Protein AF-A0A832D0I3-F1 (afdb_monomer_lite)

Organism: NCBI:txid591197

pLDDT: mean 76.32, std 18.81, range [31.67, 98.0]

Structure (mmCIF, N/CA/C/O backbone):
data_AF-A0A832D0I3-F1
#
_entry.id   AF-A0A832D0I3-F1
#
loop_
_atom_site.group_PDB
_atom_site.id
_atom_site.type_symbol
_atom_site.label_atom_id
_atom_site.label_alt_id
_atom_site.label_comp_id
_atom_site.label_asym_id
_atom_site.label_entity_id
_atom_site.label_seq_id
_atom_site.pdbx_PDB_ins_code
_atom_site.Cartn_x
_atom_site.Cartn_y
_atom_site.Cartn_z
_atom_site.occupancy
_atom_site.B_iso_or_equiv
_atom_site.auth_seq_id
_atom_site.auth_comp_id
_atom_site.auth_asym_id
_atom_site.auth_atom_id
_atom_site.pdbx_PDB_model_num
ATOM 1 N N . MET A 1 1 ? 16.867 -16.766 10.880 1.00 45.00 1 MET A N 1
ATOM 2 C CA . MET A 1 1 ? 16.237 -17.565 11.962 1.00 45.00 1 MET A CA 1
ATOM 3 C C . MET A 1 1 ? 16.140 -16.859 13.319 1.00 45.00 1 MET A C 1
ATOM 5 O O . MET A 1 1 ? 15.109 -17.013 13.950 1.00 45.00 1 MET A O 1
ATOM 9 N N . LYS A 1 2 ? 17.124 -16.064 13.782 1.00 37.75 2 LYS A N 1
ATOM 10 C CA . LYS A 1 2 ? 17.081 -15.445 15.132 1.00 37.75 2 LYS A CA 1
ATOM 11 C C . LYS A 1 2 ? 15.948 -14.420 15.368 1.00 37.75 2 LYS A C 1
ATOM 13 O O . LYS A 1 2 ? 15.483 -14.296 16.490 1.00 37.75 2 LYS A O 1
ATOM 18 N N . TYR A 1 3 ? 15.449 -13.754 14.325 1.00 51.28 3 TYR A N 1
ATOM 19 C CA . TYR A 1 3 ? 14.341 -12.785 14.430 1.00 51.28 3 TYR A CA 1
ATOM 20 C C . TYR A 1 3 ? 12.943 -13.416 14.372 1.00 51.28 3 TYR A C 1
ATOM 22 O O . TYR A 1 3 ? 11.957 -12.760 14.687 1.00 51.28 3 TYR A O 1
ATOM 30 N N . LEU A 1 4 ? 12.853 -14.700 14.011 1.00 47.09 4 LEU A N 1
ATOM 31 C CA . LEU A 1 4 ? 11.581 -15.414 13.892 1.00 47.09 4 LEU A CA 1
ATOM 32 C C . LEU A 1 4 ? 10.989 -15.728 15.278 1.00 47.09 4 LEU A C 1
ATOM 34 O O . LEU A 1 4 ? 9.778 -15.783 15.432 1.00 47.09 4 LEU A O 1
ATOM 38 N N . ILE A 1 5 ? 11.839 -15.827 16.307 1.00 53.06 5 ILE A N 1
ATOM 39 C CA . ILE A 1 5 ? 11.430 -16.030 17.705 1.00 53.06 5 ILE A CA 1
ATOM 40 C C . ILE A 1 5 ? 10.690 -14.800 18.254 1.00 53.06 5 ILE A C 1
ATOM 42 O O . ILE A 1 5 ? 9.698 -14.964 18.953 1.00 53.06 5 ILE A O 1
ATOM 46 N N . PHE A 1 6 ? 11.083 -13.576 17.875 1.00 51.41 6 PHE A N 1
ATOM 47 C CA . PHE A 1 6 ? 10.406 -12.347 18.320 1.00 51.41 6 PHE A CA 1
ATOM 48 C C . PHE A 1 6 ? 8.988 -12.186 17.748 1.00 51.41 6 PHE A C 1
ATOM 50 O O . PHE A 1 6 ? 8.149 -11.564 18.392 1.00 51.41 6 PHE A O 1
ATOM 57 N N . LEU A 1 7 ? 8.694 -12.798 16.596 1.00 47.81 7 LEU A N 1
ATOM 58 C CA . LEU A 1 7 ? 7.348 -12.842 16.007 1.00 47.81 7 LEU A CA 1
ATOM 59 C C . LEU A 1 7 ? 6.377 -13.741 16.792 1.00 47.81 7 LEU A C 1
ATOM 61 O O . LEU A 1 7 ? 5.170 -13.524 16.732 1.00 47.81 7 LEU A O 1
ATOM 65 N N . PHE A 1 8 ? 6.888 -14.705 17.565 1.00 51.62 8 PHE A N 1
ATOM 66 C CA . PHE A 1 8 ? 6.074 -15.611 18.385 1.00 51.62 8 PHE A CA 1
ATOM 67 C C . PHE A 1 8 ? 5.977 -15.203 19.861 1.00 51.62 8 PHE A C 1
ATOM 69 O O . PHE A 1 8 ? 5.123 -15.726 20.572 1.00 51.62 8 PHE A O 1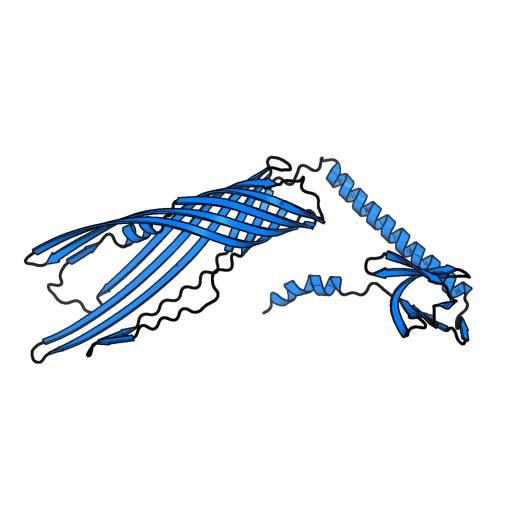
ATOM 76 N N . VAL A 1 9 ? 6.785 -14.246 20.331 1.00 48.03 9 VAL A N 1
ATOM 77 C CA . VAL A 1 9 ? 6.704 -13.735 21.714 1.00 48.03 9 VAL A CA 1
ATOM 78 C C . VAL A 1 9 ? 5.308 -13.186 22.062 1.00 48.03 9 VAL A C 1
ATOM 80 O O . VAL A 1 9 ? 4.819 -13.530 23.137 1.00 48.03 9 VAL A O 1
ATOM 83 N N . PRO A 1 10 ? 4.599 -12.437 21.190 1.00 51.34 10 PRO A N 1
ATOM 84 C CA . PRO A 1 10 ? 3.227 -12.017 21.481 1.00 51.34 10 PRO A CA 1
ATOM 85 C C . PRO A 1 10 ? 2.284 -13.217 21.639 1.00 51.34 10 PRO A C 1
ATOM 87 O O . PRO A 1 10 ? 1.520 -13.275 22.595 1.00 51.34 10 PRO A O 1
ATOM 90 N N . PHE A 1 11 ? 2.393 -14.223 20.765 1.00 46.66 11 PHE A N 1
ATOM 91 C CA . PHE A 1 11 ? 1.564 -15.434 20.820 1.00 46.66 11 PHE A CA 1
ATOM 92 C C . PHE A 1 11 ? 1.817 -16.274 22.079 1.00 46.66 11 PHE A C 1
ATOM 94 O O . PHE A 1 11 ? 0.883 -16.858 22.623 1.00 46.66 11 PHE A O 1
ATOM 101 N N . LEU A 1 12 ? 3.053 -16.296 22.584 1.00 45.84 12 LEU A N 1
ATOM 102 C CA . LEU A 1 12 ? 3.392 -16.981 23.832 1.00 45.84 12 LEU A CA 1
ATOM 103 C C . LEU A 1 12 ? 2.844 -16.249 25.066 1.00 45.84 12 LEU A C 1
ATOM 105 O O . LEU A 1 12 ? 2.420 -16.912 26.012 1.00 45.84 12 LEU A O 1
ATOM 109 N N . ILE A 1 13 ? 2.786 -14.911 25.042 1.00 47.19 13 ILE A N 1
ATOM 110 C CA . ILE A 1 13 ? 2.200 -14.103 26.127 1.00 47.19 13 ILE A CA 1
ATOM 111 C C . ILE A 1 13 ? 0.666 -14.238 26.152 1.00 47.19 13 ILE A C 1
ATOM 113 O O . ILE A 1 13 ? 0.081 -14.278 27.230 1.00 47.19 13 ILE A O 1
ATOM 117 N N . PHE A 1 14 ? 0.014 -14.399 24.993 1.00 44.56 14 PHE A N 1
ATOM 118 C CA . PHE A 1 14 ? -1.440 -14.610 24.904 1.00 44.56 14 PHE A CA 1
ATOM 119 C C . PHE A 1 14 ? -1.906 -16.051 25.194 1.00 44.56 14 PHE A C 1
ATOM 121 O O . PHE A 1 14 ? -3.103 -16.263 25.361 1.00 44.56 14 PHE A O 1
ATOM 128 N N . SER A 1 15 ? -1.005 -17.041 25.285 1.00 37.69 15 SER A N 1
ATOM 129 C CA . SER A 1 15 ? -1.384 -18.448 25.539 1.00 37.69 15 SER A CA 1
ATOM 130 C C . SER A 1 15 ? -1.372 -18.872 27.015 1.00 37.69 15 SER A C 1
ATOM 132 O O . SER A 1 15 ? -1.597 -20.042 27.324 1.00 37.69 15 SER A O 1
ATOM 134 N N . GLN A 1 16 ? -1.123 -17.950 27.950 1.00 47.31 16 GLN A N 1
ATOM 135 C CA . GLN A 1 16 ? -1.269 -18.265 29.370 1.00 47.31 16 GLN A CA 1
ATOM 136 C C . GLN A 1 16 ? -2.763 -18.365 29.698 1.00 47.31 16 GLN A C 1
ATOM 138 O O . GLN A 1 16 ? -3.455 -17.356 29.808 1.00 47.31 16 GLN A O 1
ATOM 143 N N . ASN A 1 17 ? -3.271 -19.595 29.810 1.00 50.88 17 ASN A N 1
ATOM 144 C CA . ASN A 1 17 ? -4.612 -19.864 30.324 1.00 50.88 17 ASN A CA 1
ATOM 145 C C . ASN A 1 17 ? -4.754 -19.196 31.701 1.00 50.88 17 ASN A C 1
ATOM 147 O O . ASN A 1 17 ? -4.226 -19.689 32.692 1.00 50.88 17 ASN A O 1
ATOM 151 N N . ASN A 1 18 ? -5.494 -18.088 31.763 1.00 62.56 18 ASN A N 1
ATOM 152 C CA . ASN A 1 18 ? -5.780 -17.340 32.997 1.00 62.56 18 ASN A CA 1
ATOM 153 C C . ASN A 1 18 ? -6.796 -18.049 33.918 1.00 62.56 18 ASN A C 1
ATOM 155 O O . ASN A 1 18 ? -7.264 -17.469 34.899 1.00 62.56 18 ASN A O 1
ATOM 159 N N . HIS A 1 19 ? -7.172 -19.283 33.586 1.00 69.31 19 HIS A N 1
ATOM 160 C CA . HIS A 1 19 ? -8.165 -20.074 34.296 1.00 69.31 19 HIS A CA 1
ATOM 161 C C . HIS A 1 19 ? -7.468 -21.038 35.253 1.00 69.31 19 HIS A C 1
ATOM 163 O O . HIS A 1 19 ? -6.784 -21.965 34.821 1.00 69.31 19 HIS A O 1
ATOM 169 N N . THR A 1 20 ? -7.616 -20.783 36.551 1.00 82.12 20 THR A N 1
ATOM 170 C CA . THR A 1 20 ? -6.923 -21.517 37.618 1.00 82.12 20 THR A CA 1
ATOM 171 C C . THR A 1 20 ? -7.737 -22.680 38.187 1.00 82.12 20 THR A C 1
ATOM 173 O O . THR A 1 20 ? -7.197 -23.487 38.941 1.00 82.12 20 THR A O 1
ATOM 176 N N . ASP A 1 21 ? -9.011 -22.800 37.806 1.00 91.31 21 ASP A N 1
ATOM 177 C CA . ASP A 1 21 ? -9.927 -23.836 38.274 1.00 91.31 21 ASP A CA 1
ATOM 178 C C . ASP A 1 21 ? -10.465 -24.677 37.112 1.00 91.31 21 ASP A C 1
ATOM 180 O O . ASP A 1 21 ? -10.403 -24.293 35.937 1.00 91.31 21 ASP A O 1
ATOM 184 N N . LYS A 1 22 ? -11.043 -25.830 37.448 1.00 92.88 22 LYS A N 1
ATOM 185 C CA . LYS A 1 22 ? -11.682 -26.723 36.482 1.00 92.88 22 LYS A CA 1
ATOM 186 C C . LYS A 1 22 ? -13.034 -27.188 36.987 1.00 92.88 22 LYS A C 1
ATOM 188 O O . LYS A 1 22 ? -13.156 -27.727 38.089 1.00 92.88 22 LYS A O 1
ATOM 193 N N . LEU A 1 23 ? -14.039 -27.022 36.142 1.00 94.62 23 LEU A N 1
ATOM 194 C CA . LEU A 1 23 ? -15.390 -27.505 36.371 1.00 94.62 23 LEU A CA 1
ATOM 195 C C . LEU A 1 23 ? -15.668 -28.676 35.425 1.00 94.62 23 LEU A C 1
ATOM 197 O O . LEU A 1 23 ? -15.516 -28.547 34.212 1.00 94.62 23 LEU A O 1
ATOM 201 N N . TYR A 1 24 ? -16.090 -29.808 35.976 1.00 95.44 24 TYR A N 1
ATOM 202 C CA . TYR A 1 24 ? -16.468 -30.991 35.211 1.00 95.44 24 TYR A CA 1
ATOM 203 C C . TYR A 1 24 ? -17.975 -31.193 35.324 1.00 95.44 24 TYR A C 1
ATOM 205 O O . TYR A 1 24 ? -18.530 -31.216 36.428 1.00 95.44 24 TYR A O 1
ATOM 213 N N . LEU A 1 25 ? -18.634 -31.333 34.181 1.00 94.38 25 LEU A N 1
ATOM 214 C CA . LEU A 1 25 ? -20.070 -31.564 34.098 1.00 94.38 25 LEU A CA 1
ATOM 215 C C . LEU A 1 25 ? -20.386 -33.054 33.991 1.00 94.38 25 LEU A C 1
ATOM 217 O O . LEU A 1 25 ? -19.557 -33.862 33.578 1.00 94.38 25 LEU A O 1
ATOM 221 N N . ILE A 1 26 ? -21.627 -33.410 34.311 1.00 93.38 26 ILE A N 1
ATOM 222 C CA . ILE A 1 26 ? -22.110 -34.803 34.260 1.00 93.38 26 ILE A CA 1
ATOM 223 C C . ILE A 1 26 ? -22.135 -35.358 32.832 1.00 93.38 26 ILE A C 1
ATOM 225 O O . ILE A 1 26 ? -22.065 -36.568 32.638 1.00 93.38 26 ILE A O 1
ATOM 229 N N . ASP A 1 27 ? -22.202 -34.488 31.822 1.00 90.75 27 ASP A N 1
ATOM 230 C CA . ASP A 1 27 ? -22.088 -34.880 30.414 1.00 90.75 27 ASP A CA 1
ATOM 231 C C . ASP A 1 27 ? -20.635 -35.174 29.980 1.00 90.75 27 ASP A C 1
ATOM 233 O O . ASP A 1 27 ? -20.392 -35.474 28.811 1.00 90.75 27 ASP A O 1
ATOM 237 N N . GLY A 1 28 ? -19.675 -35.112 30.911 1.00 88.56 28 GLY A N 1
ATOM 238 C CA . GLY A 1 28 ? -18.262 -35.411 30.687 1.00 88.56 28 GLY A CA 1
ATOM 239 C C . GLY A 1 28 ? -17.440 -34.234 30.163 1.00 88.56 28 GLY A C 1
ATOM 240 O O . GLY A 1 28 ? -16.252 -34.408 29.890 1.00 88.56 28 GLY A O 1
ATOM 241 N N . LYS A 1 29 ? -18.031 -33.040 30.011 1.00 89.06 29 LYS A N 1
ATOM 242 C CA . LYS A 1 29 ? -17.295 -31.849 29.567 1.00 89.06 29 LYS A CA 1
ATOM 243 C C . LYS A 1 29 ? -16.474 -31.226 30.693 1.00 89.06 29 LYS A C 1
ATOM 245 O O . LYS A 1 29 ? -16.940 -31.100 31.824 1.00 89.06 29 LYS A O 1
ATOM 250 N N . GLU A 1 30 ? -15.276 -30.769 30.341 1.00 91.56 30 GLU A N 1
ATOM 251 C CA . GLU A 1 30 ? -14.370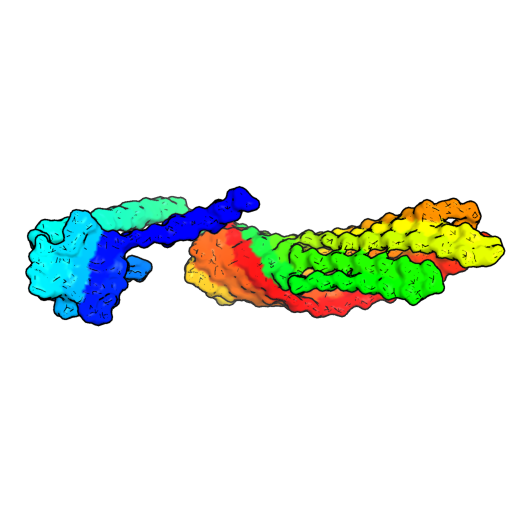 -30.016 31.210 1.00 91.56 30 GLU A CA 1
ATOM 252 C C . GLU A 1 30 ? -14.328 -28.545 30.781 1.00 91.56 30 GLU A C 1
ATOM 254 O O . GLU A 1 30 ? -14.104 -28.226 29.611 1.00 91.56 30 GLU A O 1
ATOM 259 N N . TYR A 1 31 ? -14.513 -27.649 31.748 1.00 89.56 31 TYR A N 1
ATOM 260 C CA . TYR A 1 31 ? -14.461 -26.205 31.571 1.00 89.56 31 TYR A CA 1
ATOM 261 C C . TYR A 1 31 ? -13.291 -25.646 32.389 1.00 89.56 31 TYR A C 1
ATOM 263 O O . TYR A 1 31 ? -13.390 -25.590 33.619 1.00 89.56 31 TYR A O 1
ATOM 271 N N . PRO A 1 32 ? -12.180 -25.226 31.751 1.00 89.88 32 PRO A N 1
ATOM 272 C CA . PRO A 1 32 ? -11.181 -24.409 32.428 1.00 89.88 32 PRO A CA 1
ATOM 273 C C . PRO A 1 32 ? -11.806 -23.048 32.738 1.00 89.88 32 PRO A C 1
ATOM 275 O O . PRO A 1 32 ? -12.200 -22.320 31.827 1.00 89.88 32 PRO A O 1
ATOM 278 N N . CYS A 1 33 ? -11.932 -22.709 34.016 1.00 90.38 33 CYS A N 1
ATOM 279 C CA . CYS A 1 33 ? -12.622 -21.501 34.456 1.00 90.38 33 CYS A CA 1
ATOM 280 C C . CYS A 1 33 ? -11.936 -20.847 35.661 1.00 90.38 33 CYS A C 1
ATOM 282 O O . CYS A 1 33 ? -10.969 -21.366 36.214 1.00 90.38 33 CYS A O 1
ATOM 284 N N . THR A 1 34 ? -12.461 -19.704 36.095 1.00 91.62 34 THR A N 1
ATOM 285 C CA . THR A 1 34 ? -12.114 -19.107 37.392 1.00 91.62 34 THR A CA 1
ATOM 286 C C . THR A 1 34 ? -13.387 -18.946 38.204 1.00 91.62 34 THR A C 1
ATOM 288 O O . THR A 1 34 ? -14.222 -18.101 37.883 1.00 91.62 34 THR A O 1
ATOM 291 N N . VAL A 1 35 ? -13.564 -19.750 39.247 1.00 93.19 35 VAL A N 1
ATOM 292 C CA . VAL A 1 35 ? -14.741 -19.692 40.120 1.00 93.19 35 VAL A CA 1
ATOM 293 C C . VAL A 1 35 ? -14.737 -18.374 40.890 1.00 93.19 35 VAL A C 1
ATOM 295 O O . VAL A 1 35 ? -13.736 -18.014 41.523 1.00 93.19 35 VAL A O 1
ATOM 298 N N . THR A 1 36 ? -15.866 -17.665 40.837 1.00 91.06 36 THR A N 1
ATOM 299 C CA . THR A 1 36 ? -16.073 -16.342 41.444 1.00 91.06 36 THR A CA 1
ATOM 300 C C . THR A 1 36 ? -17.047 -16.367 42.618 1.00 91.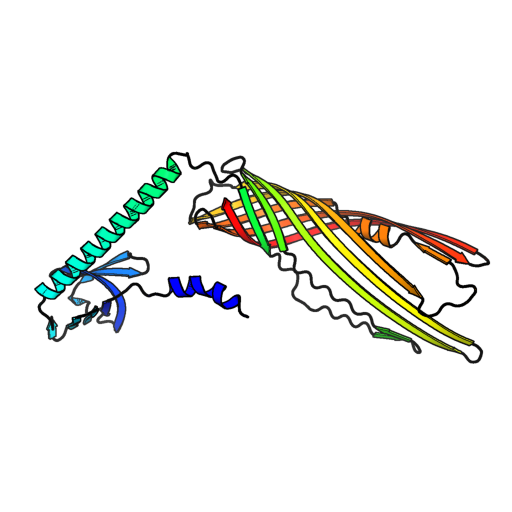06 36 THR A C 1
ATOM 302 O O . THR A 1 36 ? -16.901 -15.550 43.529 1.00 91.06 36 THR A O 1
ATOM 305 N N . SER A 1 37 ? -18.001 -17.304 42.653 1.00 93.50 37 SER A N 1
ATOM 306 C CA . SER A 1 37 ? -18.851 -17.533 43.828 1.00 93.50 37 SER A CA 1
ATOM 307 C C . SER A 1 37 ? -19.305 -18.987 43.950 1.00 93.50 37 SER A C 1
ATOM 309 O O . SER A 1 37 ? -19.505 -19.681 42.953 1.00 93.50 37 SER A O 1
ATOM 311 N N . LEU A 1 38 ? -19.488 -19.420 45.198 1.00 94.44 38 LEU A N 1
ATOM 312 C CA . LEU A 1 38 ? -20.138 -20.674 45.568 1.00 94.44 38 LEU A CA 1
ATOM 313 C C . LEU A 1 38 ? -21.364 -20.327 46.413 1.00 94.44 38 LEU A C 1
ATOM 315 O O . LEU A 1 38 ? -21.230 -19.874 47.555 1.00 94.44 38 LEU A O 1
ATOM 319 N N . ASP A 1 39 ? -22.540 -20.497 45.824 1.00 91.50 39 ASP A N 1
ATOM 320 C CA . ASP A 1 39 ? -23.827 -20.316 46.487 1.00 91.50 39 ASP A CA 1
ATOM 321 C C . ASP A 1 39 ? -24.464 -21.684 46.724 1.00 91.50 39 ASP A C 1
ATOM 323 O O . ASP A 1 39 ? -24.087 -22.670 46.095 1.00 91.50 39 ASP A O 1
ATOM 327 N N . ASP A 1 40 ? -25.484 -21.755 47.572 1.00 87.31 40 ASP A N 1
ATOM 328 C CA . ASP A 1 40 ? -26.062 -23.046 47.970 1.00 87.31 40 ASP A CA 1
ATOM 329 C C . ASP A 1 40 ? -26.724 -23.793 46.795 1.00 87.31 40 ASP A C 1
ATOM 331 O O . ASP A 1 40 ? -26.817 -25.015 46.808 1.00 87.31 40 ASP A O 1
ATOM 335 N N . ASN A 1 41 ? -27.104 -23.071 45.732 1.00 90.31 41 ASN A N 1
ATOM 336 C CA . ASN A 1 41 ? -27.782 -23.635 44.559 1.00 90.31 41 ASN A CA 1
ATOM 337 C C . ASN A 1 41 ? -26.929 -23.636 43.280 1.00 90.31 41 ASN A C 1
ATOM 339 O O . ASN A 1 41 ? -27.294 -24.309 42.314 1.00 90.31 41 ASN A O 1
ATOM 343 N N . LYS A 1 42 ? -25.833 -22.868 43.223 1.00 95.00 42 LYS A N 1
ATOM 344 C CA . LYS A 1 42 ? -25.071 -22.662 41.983 1.00 95.00 42 LYS A CA 1
ATOM 345 C C . LYS A 1 42 ? -23.602 -22.307 42.209 1.00 95.00 42 LYS A C 1
ATOM 347 O O . LYS A 1 42 ? -23.230 -21.723 43.224 1.00 95.00 42 LYS A O 1
ATOM 352 N N . VAL A 1 43 ? -22.800 -22.579 41.187 1.00 94.12 43 VAL A N 1
ATOM 353 C CA . VAL A 1 43 ? -21.410 -22.144 41.032 1.00 94.12 43 VAL A CA 1
ATOM 354 C C . VAL A 1 43 ? -21.378 -21.034 39.992 1.00 94.12 43 VAL A C 1
ATOM 356 O O . VAL A 1 43 ? -21.810 -21.254 38.860 1.00 94.12 43 VAL A O 1
ATOM 359 N N . SER A 1 44 ? -20.865 -19.858 40.354 1.00 94.69 44 SER A N 1
ATOM 360 C CA . SER A 1 44 ? -20.589 -18.785 39.390 1.00 94.69 44 SER A CA 1
ATOM 361 C C . SER A 1 44 ? -19.109 -18.786 39.035 1.00 94.69 44 SER A C 1
ATOM 363 O O . SER A 1 44 ? -18.252 -18.928 39.914 1.00 94.69 44 SER A O 1
ATOM 365 N N . PHE A 1 45 ? -18.795 -18.633 37.754 1.00 92.75 45 PHE A N 1
ATOM 366 C CA . PHE A 1 45 ? -17.429 -18.716 37.252 1.00 92.75 45 PHE A CA 1
ATOM 367 C C . PHE A 1 45 ? -17.221 -17.829 36.026 1.00 92.75 45 PHE A C 1
ATOM 369 O O . PHE A 1 45 ? -18.159 -17.465 35.322 1.00 92.75 45 PHE A O 1
ATOM 376 N N . LEU A 1 46 ? -15.963 -17.476 35.782 1.00 86.38 46 LEU A N 1
ATOM 377 C CA . LEU A 1 46 ? -15.517 -16.832 34.558 1.00 86.38 46 LEU A CA 1
ATOM 378 C C . LEU A 1 46 ? -15.049 -17.898 33.575 1.00 86.38 46 LEU A C 1
ATOM 380 O O . LEU A 1 46 ? -14.145 -18.676 33.891 1.00 86.38 46 LEU A O 1
ATOM 384 N N . TYR A 1 47 ? -15.641 -17.897 32.389 1.00 83.12 47 TYR A N 1
ATOM 385 C CA . TYR A 1 47 ? -15.264 -18.744 31.260 1.00 83.12 47 TYR A CA 1
ATOM 386 C C . TYR A 1 47 ? -14.922 -17.861 30.056 1.00 83.12 47 TYR A C 1
ATOM 388 O O . TYR A 1 47 ? -15.309 -16.695 30.060 1.00 83.12 47 TYR A O 1
ATOM 396 N N . LEU A 1 48 ? -14.138 -18.383 29.100 1.00 72.19 48 LEU A N 1
ATOM 397 C CA . LEU A 1 48 ? -13.751 -17.788 27.802 1.00 72.19 48 LEU A CA 1
ATOM 398 C C . LEU A 1 48 ? -14.073 -16.287 27.614 1.00 72.19 48 LEU A C 1
ATOM 400 O O . LEU A 1 48 ? -15.233 -15.895 27.519 1.00 72.19 48 LEU A O 1
ATOM 404 N N . GLU A 1 49 ? -13.039 -15.448 27.476 1.00 70.12 49 GLU A N 1
ATOM 405 C CA . GLU A 1 49 ? -13.169 -13.978 27.359 1.00 70.12 49 GLU A CA 1
ATOM 406 C C . GLU A 1 49 ? -13.709 -13.285 28.632 1.00 70.12 49 GLU A C 1
ATOM 408 O O . GLU A 1 49 ? -14.273 -12.195 28.559 1.00 70.12 49 GLU A O 1
ATOM 413 N N . ASN A 1 50 ? -13.522 -13.882 29.817 1.00 71.94 50 ASN A N 1
ATOM 414 C CA . ASN A 1 50 ? -14.001 -13.351 31.106 1.00 71.94 50 ASN A CA 1
ATOM 415 C C . ASN A 1 50 ? -15.529 -13.151 31.169 1.00 71.94 50 ASN A C 1
ATOM 417 O O . ASN A 1 50 ? -16.015 -12.219 31.822 1.00 71.94 50 ASN A O 1
ATOM 421 N N . ARG A 1 51 ? -16.302 -14.020 30.514 1.00 74.56 51 ARG A N 1
ATOM 422 C CA . ARG A 1 51 ? -17.763 -14.015 30.626 1.00 74.56 51 ARG A CA 1
ATOM 423 C C . ARG A 1 51 ? -18.177 -14.619 31.962 1.00 74.56 51 ARG A C 1
ATOM 425 O O . ARG A 1 51 ? -17.730 -15.704 32.321 1.00 74.56 51 ARG A O 1
ATOM 432 N N . ASN A 1 52 ? -19.027 -13.901 32.695 1.00 85.06 52 ASN A N 1
ATOM 433 C CA . ASN A 1 52 ? -19.649 -14.415 33.912 1.00 85.06 52 ASN A CA 1
ATOM 434 C C . ASN A 1 52 ? -20.723 -15.429 33.532 1.00 85.06 52 ASN A C 1
ATOM 436 O O . ASN A 1 52 ? -21.759 -15.067 32.973 1.00 85.06 52 ASN A O 1
ATOM 440 N N . GLU A 1 53 ? -20.485 -16.679 33.886 1.00 90.56 53 GLU A N 1
ATOM 441 C CA . GLU A 1 53 ? -21.430 -17.772 33.738 1.00 90.56 53 GLU A CA 1
ATOM 442 C C . GLU A 1 53 ? -21.794 -18.333 35.112 1.00 90.56 53 GLU A C 1
ATOM 444 O O . GLU A 1 53 ? -21.148 -18.064 36.131 1.00 90.56 53 GLU A O 1
ATOM 449 N N . SER A 1 54 ? -22.880 -19.098 35.159 1.00 93.50 54 SER A N 1
ATOM 450 C CA . SER A 1 54 ? -23.258 -19.813 36.368 1.00 93.50 54 SER A CA 1
ATOM 451 C C . SER A 1 54 ? -23.943 -21.119 36.031 1.00 93.50 54 SER A C 1
ATOM 453 O O . SER A 1 54 ? -24.707 -21.183 35.068 1.00 93.50 54 SER A O 1
ATOM 455 N N . ILE A 1 55 ? -23.725 -22.125 36.867 1.00 94.62 55 ILE A N 1
ATOM 456 C CA . ILE A 1 55 ? -24.329 -23.442 36.716 1.00 94.62 55 ILE A CA 1
ATOM 457 C C . ILE A 1 55 ? -24.876 -23.941 38.050 1.00 94.62 55 ILE A C 1
ATOM 459 O O . ILE A 1 55 ? -24.301 -23.673 39.101 1.00 94.62 55 ILE A O 1
ATOM 463 N N . ILE A 1 56 ? -25.989 -24.667 38.020 1.00 95.62 56 ILE A N 1
ATOM 464 C CA . ILE A 1 56 ? -26.553 -25.305 39.214 1.00 95.62 56 ILE A CA 1
ATOM 465 C C . ILE A 1 56 ? -25.705 -26.505 39.653 1.00 95.62 56 ILE A C 1
ATOM 467 O O . ILE A 1 56 ? -25.163 -27.216 38.806 1.00 95.62 56 ILE A O 1
ATOM 471 N N . TRP A 1 57 ? -25.627 -26.768 40.961 1.00 93.56 57 TRP A N 1
ATOM 472 C CA . TRP A 1 57 ? -24.844 -27.891 41.506 1.00 93.56 57 TRP A CA 1
ATOM 473 C C . TRP A 1 57 ? -25.249 -29.250 40.935 1.00 93.56 57 TRP A C 1
ATOM 475 O O . TRP A 1 57 ? -24.388 -30.090 40.694 1.00 93.56 57 TRP A O 1
ATOM 485 N N . ASP A 1 58 ? -26.535 -29.442 40.636 1.00 93.06 58 ASP A N 1
ATOM 486 C CA . ASP A 1 58 ? -27.056 -30.697 40.083 1.00 93.06 58 ASP A CA 1
ATOM 487 C C . ASP A 1 58 ? -26.432 -31.092 38.746 1.00 93.06 58 ASP A C 1
ATOM 489 O O . ASP A 1 58 ? -26.476 -32.277 38.403 1.00 93.06 58 ASP A O 1
ATOM 493 N N . ALA A 1 59 ? -25.871 -30.126 38.010 1.00 93.62 59 ALA A N 1
ATOM 494 C CA . ALA A 1 59 ? -25.198 -30.320 36.730 1.00 93.62 59 ALA A CA 1
ATOM 495 C C . ALA A 1 59 ? -23.671 -30.499 36.861 1.00 93.62 59 ALA A C 1
ATOM 497 O O . ALA A 1 59 ? -23.013 -30.865 35.884 1.00 93.62 59 ALA A O 1
ATOM 498 N N . VAL A 1 60 ? -23.109 -30.268 38.052 1.00 95.62 60 VAL A N 1
ATOM 499 C CA . VAL A 1 60 ? -21.674 -30.375 38.336 1.00 95.62 60 VAL A CA 1
ATOM 500 C C . VAL A 1 60 ? -21.354 -31.795 38.791 1.00 95.62 60 VAL A C 1
ATOM 502 O O . VAL A 1 60 ? -21.899 -32.279 39.779 1.00 95.62 60 VAL A O 1
ATOM 505 N N . ASP A 1 61 ? -20.449 -32.468 38.085 1.00 96.38 61 ASP A N 1
ATOM 506 C CA . ASP A 1 61 ? -19.929 -33.771 38.511 1.00 96.38 61 ASP A CA 1
ATOM 507 C C . ASP A 1 61 ? -18.768 -33.600 39.495 1.00 96.38 61 ASP A C 1
ATOM 509 O O . ASP A 1 61 ? -18.713 -34.234 40.551 1.00 96.38 61 ASP A O 1
ATOM 513 N N . LYS A 1 62 ? -17.850 -32.685 39.178 1.00 96.75 62 LYS A N 1
ATOM 514 C CA . LYS A 1 62 ? -16.642 -32.444 39.965 1.00 96.75 62 LYS A CA 1
ATOM 515 C C . LYS A 1 62 ? -16.211 -30.983 39.839 1.00 96.75 62 LYS A C 1
ATOM 517 O O . LYS A 1 62 ? -16.249 -30.414 38.751 1.00 96.75 62 LYS A O 1
ATOM 522 N N . LEU A 1 63 ? -15.753 -30.392 40.942 1.00 95.94 63 LEU A N 1
ATOM 523 C CA . LEU A 1 63 ? -15.135 -29.065 40.953 1.00 95.94 63 LEU A CA 1
ATOM 524 C C . LEU A 1 63 ? -13.727 -29.145 41.540 1.00 95.94 63 LEU A C 1
ATOM 526 O O . LEU A 1 63 ? -13.520 -29.697 42.624 1.00 95.94 63 LEU A O 1
ATOM 530 N N . GLU A 1 64 ? -12.774 -28.575 40.816 1.00 95.75 64 GLU A N 1
ATOM 531 C CA . GLU A 1 64 ? -11.370 -28.499 41.191 1.00 95.75 64 GLU A CA 1
ATOM 532 C C . GLU A 1 64 ? -10.945 -27.034 41.276 1.00 95.75 64 GLU A C 1
ATOM 534 O O . GLU A 1 64 ? -11.096 -26.288 40.310 1.00 95.75 64 GLU A O 1
ATOM 539 N N . ILE A 1 65 ? -10.450 -26.621 42.441 1.00 92.81 65 ILE A N 1
ATOM 540 C CA . ILE A 1 65 ? -10.026 -25.247 42.716 1.00 92.81 65 ILE A CA 1
ATOM 541 C C . ILE A 1 65 ? -8.533 -25.267 43.009 1.00 92.81 65 ILE A C 1
ATOM 543 O O . ILE A 1 65 ? -8.119 -25.873 43.994 1.00 92.81 65 ILE A O 1
ATOM 547 N N . GLU A 1 66 ? -7.759 -24.588 42.163 1.00 85.00 66 GLU A N 1
ATOM 548 C CA . GLU A 1 66 ? -6.300 -24.395 42.198 1.00 85.00 66 GLU A CA 1
ATOM 549 C C . GLU A 1 66 ? -5.549 -25.105 43.352 1.00 85.00 66 GLU A C 1
ATOM 551 O O . GLU A 1 66 ? -5.149 -26.261 43.230 1.00 85.00 66 GLU A O 1
ATOM 556 N N . ASN A 1 67 ? -5.382 -24.432 44.498 1.00 82.44 67 ASN A N 1
ATOM 557 C CA . ASN A 1 67 ? -4.576 -24.903 45.634 1.00 82.44 67 ASN A CA 1
ATOM 558 C C . ASN A 1 67 ? -5.297 -25.901 46.556 1.00 82.44 67 ASN A C 1
ATOM 560 O O . ASN A 1 67 ? -4.684 -26.448 47.470 1.00 82.44 67 ASN A O 1
ATOM 564 N N . PHE A 1 68 ? -6.592 -26.118 46.343 1.00 86.75 68 PHE A N 1
ATOM 565 C CA . PHE A 1 68 ? -7.416 -27.044 47.119 1.00 86.75 68 PHE A CA 1
ATOM 566 C C . PHE A 1 68 ? -7.619 -28.383 46.402 1.00 86.75 68 PHE A C 1
ATOM 568 O O . PHE A 1 68 ? -8.099 -29.341 47.007 1.00 86.75 68 PHE A O 1
ATOM 575 N N . GLY A 1 69 ? -7.260 -28.472 45.118 1.00 91.00 69 GLY A N 1
ATOM 576 C CA . GLY A 1 69 ? -7.557 -29.639 44.303 1.00 91.00 69 GLY A CA 1
ATOM 577 C C . GLY A 1 69 ? -9.065 -29.870 44.223 1.00 91.00 69 GLY A C 1
ATOM 578 O O . GLY A 1 69 ? -9.843 -28.944 44.002 1.00 91.00 69 GLY A O 1
ATOM 579 N N . ILE A 1 70 ? -9.498 -31.121 44.376 1.00 93.81 70 ILE A N 1
ATOM 580 C CA . ILE A 1 70 ? -10.895 -31.516 44.173 1.00 93.81 70 ILE A CA 1
ATOM 581 C C . ILE A 1 70 ? -11.736 -31.178 45.408 1.00 93.81 70 ILE A C 1
ATOM 583 O O . ILE A 1 70 ? -11.818 -31.975 46.343 1.00 93.81 70 ILE A O 1
ATOM 587 N N . VAL A 1 71 ? -12.413 -30.032 45.379 1.00 95.25 71 VAL A N 1
ATOM 588 C CA . VAL A 1 71 ? -13.225 -29.534 46.500 1.00 95.25 71 VAL A CA 1
ATOM 589 C C . VAL A 1 71 ? -14.628 -30.132 46.549 1.00 95.25 71 VAL A C 1
ATOM 591 O O . VAL A 1 71 ? -15.197 -30.227 47.631 1.00 95.25 71 VAL A O 1
ATOM 594 N N . TYR A 1 72 ? -15.179 -30.560 45.410 1.00 95.81 72 TYR A N 1
ATOM 595 C CA . TYR A 1 72 ? -16.520 -31.143 45.317 1.00 95.81 72 TYR A CA 1
ATOM 596 C C . TYR A 1 72 ? -16.554 -32.293 44.311 1.00 95.81 72 TYR A C 1
ATOM 598 O O . TYR A 1 72 ? -15.958 -32.208 43.234 1.00 95.81 72 TYR A O 1
ATOM 606 N N . GLN A 1 73 ? -17.281 -33.354 44.659 1.00 95.62 73 GLN A N 1
ATOM 607 C CA . GLN A 1 73 ? -17.657 -34.447 43.763 1.00 95.62 73 GLN A CA 1
ATOM 608 C C . GLN A 1 73 ? -19.111 -34.830 44.020 1.00 95.62 73 GLN A C 1
ATOM 610 O O . GLN A 1 73 ? -19.476 -35.075 45.168 1.00 95.62 73 GLN A O 1
ATOM 615 N N . LYS A 1 74 ? -19.924 -34.991 42.975 1.00 93.12 74 LYS A N 1
ATOM 616 C CA . LYS A 1 74 ? -21.359 -35.293 43.096 1.00 93.12 74 LYS A CA 1
ATOM 617 C C . LYS A 1 74 ? -21.654 -36.515 43.972 1.00 93.12 74 LYS A C 1
ATOM 619 O O . LYS A 1 74 ? -22.606 -36.510 44.744 1.00 93.12 74 LYS A O 1
ATOM 624 N N . ALA A 1 75 ? -20.804 -37.540 43.902 1.00 92.31 75 ALA A N 1
ATOM 625 C CA . ALA A 1 75 ? -20.948 -38.762 44.694 1.00 92.31 75 ALA A CA 1
ATOM 626 C C . ALA A 1 75 ? -20.568 -38.612 46.182 1.00 92.31 75 ALA A C 1
ATOM 628 O O . ALA A 1 75 ? -20.982 -39.438 46.992 1.00 92.31 75 ALA A O 1
ATOM 629 N N . LYS A 1 76 ? -19.753 -37.612 46.545 1.00 91.25 76 LYS A N 1
ATOM 630 C CA . LYS A 1 76 ? -19.169 -37.463 47.895 1.00 91.25 76 LYS A CA 1
ATOM 631 C C . LYS A 1 76 ? -19.524 -36.146 48.587 1.00 91.25 76 LYS A C 1
ATOM 633 O O . LYS A 1 76 ? -19.269 -36.005 49.778 1.00 91.25 76 LYS A O 1
ATOM 638 N N . GLY A 1 77 ? -20.113 -35.197 47.866 1.00 91.00 77 GLY A N 1
ATOM 639 C CA . GLY A 1 77 ? -20.289 -33.829 48.332 1.00 91.00 77 GLY A CA 1
ATOM 640 C C . GLY A 1 77 ? -18.963 -33.066 48.359 1.00 91.00 77 GLY A C 1
ATOM 641 O O . GLY A 1 77 ? -18.080 -33.286 47.525 1.00 91.00 77 GLY A O 1
ATOM 642 N N . PHE A 1 78 ? -18.839 -32.139 49.307 1.00 91.00 78 PHE A N 1
ATOM 643 C CA . PHE A 1 78 ? -17.619 -31.362 49.496 1.00 91.00 78 PHE A CA 1
ATOM 644 C C . PHE A 1 78 ? -16.548 -32.185 50.220 1.00 91.00 78 PHE A C 1
ATOM 646 O O . PHE A 1 78 ? -16.767 -32.682 51.321 1.00 91.00 78 PHE A O 1
ATOM 653 N N . ASN A 1 79 ? -15.371 -32.299 49.603 1.00 87.12 79 ASN A N 1
ATOM 654 C CA . ASN A 1 79 ? -14.202 -32.982 50.173 1.00 87.12 79 ASN A CA 1
ATOM 655 C C . ASN A 1 79 ? -13.340 -32.049 51.041 1.00 87.12 79 ASN A C 1
ATOM 657 O O . ASN A 1 79 ? -12.344 -32.470 51.625 1.00 87.12 79 ASN A O 1
ATOM 661 N N . SER A 1 80 ? -13.671 -30.763 51.068 1.00 87.50 80 SER A N 1
ATOM 662 C CA . SER A 1 80 ? -13.011 -29.721 51.850 1.00 87.50 80 SER A CA 1
ATOM 663 C C . SER A 1 80 ? -14.072 -28.932 52.605 1.00 87.50 80 SER A C 1
ATOM 665 O O . SER A 1 80 ? -15.242 -28.958 52.231 1.00 87.50 80 SER A O 1
ATOM 667 N N . ASP A 1 81 ? -13.671 -28.229 53.659 1.00 90.75 81 ASP A N 1
ATOM 668 C CA . ASP A 1 81 ? -14.572 -27.341 54.392 1.00 90.75 81 ASP A CA 1
ATOM 669 C C . ASP A 1 81 ? -15.173 -26.298 53.432 1.00 90.75 81 ASP A C 1
ATOM 671 O O . ASP A 1 81 ? -14.455 -25.486 52.837 1.00 90.75 81 ASP A O 1
ATOM 675 N N . TYR A 1 82 ? -16.496 -26.365 53.253 1.00 89.62 82 TYR A N 1
ATOM 676 C CA . TYR A 1 82 ? -17.238 -25.512 52.329 1.00 89.62 82 TYR A CA 1
ATOM 677 C C . TYR A 1 82 ? -17.028 -24.030 52.638 1.00 89.62 82 TYR A C 1
ATOM 679 O O . TYR A 1 82 ? -16.822 -23.244 51.711 1.00 89.62 82 TYR A O 1
ATOM 687 N N . ASP A 1 83 ? -17.007 -23.651 53.917 1.00 90.44 83 ASP A N 1
ATOM 688 C CA . ASP A 1 83 ? -16.866 -22.255 54.321 1.00 90.44 83 ASP A CA 1
ATOM 689 C C . ASP A 1 83 ? -15.449 -21.744 54.046 1.00 90.44 83 ASP A C 1
ATOM 691 O O . ASP A 1 83 ? -15.277 -20.612 53.581 1.00 90.44 83 ASP A O 1
ATOM 695 N N . LEU A 1 84 ? -14.426 -22.585 54.237 1.00 90.75 84 LEU A N 1
ATOM 696 C CA . LEU A 1 84 ? -13.049 -22.237 53.869 1.00 90.75 84 LEU A CA 1
ATOM 697 C C . LEU A 1 84 ? -12.904 -22.020 52.360 1.00 90.75 84 LEU A C 1
ATOM 699 O O . LEU A 1 84 ? -12.349 -21.004 51.933 1.00 90.75 84 LEU A O 1
ATOM 703 N N . VAL A 1 85 ? -13.435 -22.936 51.546 1.00 91.44 85 VAL A N 1
ATOM 704 C CA . VAL A 1 85 ? -13.363 -22.836 50.080 1.00 91.44 85 VAL A CA 1
ATOM 705 C C . VAL A 1 85 ? -14.156 -21.625 49.577 1.00 91.44 85 VAL A C 1
ATOM 707 O O . VAL A 1 85 ? -13.670 -20.861 48.739 1.00 91.44 85 VAL A O 1
ATOM 710 N N . LYS A 1 86 ? -15.354 -21.397 50.122 1.00 92.19 86 LYS A N 1
ATOM 711 C CA . LYS A 1 86 ? -16.209 -20.253 49.786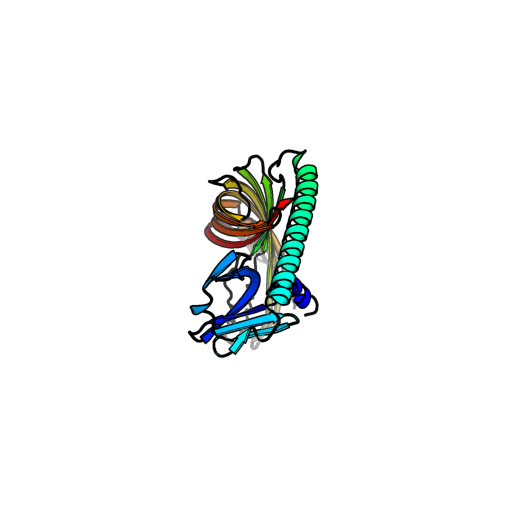 1.00 92.19 86 LYS A CA 1
ATOM 712 C C . LYS A 1 86 ? -15.537 -18.923 50.118 1.00 92.19 86 LYS A C 1
ATOM 714 O O . LYS A 1 86 ? -15.556 -18.007 49.292 1.00 92.19 86 LYS A O 1
ATOM 719 N N . ASN A 1 87 ? -14.901 -18.819 51.285 1.00 91.69 87 ASN A N 1
ATOM 720 C CA . ASN A 1 87 ? -14.154 -17.624 51.673 1.00 91.69 87 ASN A CA 1
ATOM 721 C C . ASN A 1 87 ? -12.942 -17.391 50.764 1.00 91.69 87 ASN A C 1
ATOM 723 O O . ASN A 1 87 ? -12.749 -16.268 50.300 1.00 91.69 87 ASN A O 1
ATOM 727 N N . PHE A 1 88 ? -12.189 -18.442 50.424 1.00 92.06 88 PHE A N 1
ATOM 728 C CA . PHE A 1 88 ? -11.070 -18.342 49.482 1.00 92.06 88 PHE A CA 1
ATOM 729 C C . PHE A 1 88 ? -11.513 -17.823 48.106 1.00 92.06 88 PHE A C 1
ATOM 731 O O . PHE A 1 88 ? -10.934 -16.868 47.581 1.00 92.06 88 PHE A O 1
ATOM 738 N N . VAL A 1 89 ? -12.573 -18.408 47.539 1.00 92.00 89 VAL A N 1
ATOM 739 C CA . VAL A 1 89 ? -13.150 -17.982 46.255 1.00 92.00 89 VAL A CA 1
ATOM 740 C C . VAL A 1 89 ? -13.580 -16.515 46.316 1.00 92.00 89 VAL A C 1
ATOM 742 O O . VAL A 1 89 ? -13.256 -15.741 45.413 1.00 92.00 89 VAL A O 1
ATOM 745 N N . LYS A 1 90 ? -14.248 -16.108 47.401 1.00 90.62 90 LYS A N 1
ATOM 746 C CA . LYS A 1 90 ? -14.715 -14.731 47.605 1.00 90.62 90 LYS A CA 1
ATOM 747 C C . LYS A 1 90 ? -13.561 -13.734 47.727 1.00 90.62 90 LYS A C 1
ATOM 749 O O . LYS A 1 90 ? -13.595 -12.674 47.102 1.00 90.62 90 LYS A O 1
ATOM 754 N N . GLU A 1 91 ? -12.523 -14.056 48.493 1.00 88.69 91 GLU A N 1
ATOM 755 C CA . GLU A 1 91 ? -11.324 -13.219 48.597 1.00 88.69 91 GLU A CA 1
ATOM 756 C C . GLU A 1 91 ? -10.604 -13.087 47.256 1.00 88.69 91 GLU A C 1
ATOM 758 O O . GLU A 1 91 ? -10.183 -11.989 46.882 1.00 88.69 91 GLU A O 1
ATOM 763 N N . ARG A 1 92 ? -10.487 -14.187 46.507 1.00 88.50 92 ARG A N 1
ATOM 764 C CA . ARG A 1 92 ? -9.884 -14.185 45.173 1.00 88.50 92 ARG A CA 1
ATOM 765 C C . ARG A 1 92 ? -10.702 -13.339 44.200 1.00 88.50 92 ARG A C 1
ATOM 767 O O . ARG A 1 92 ? -10.120 -12.504 43.512 1.00 88.50 92 ARG A O 1
ATOM 774 N N . ALA A 1 93 ? -12.027 -13.474 44.195 1.00 86.12 93 ALA A N 1
ATOM 775 C CA . ALA A 1 93 ? -12.915 -12.638 43.388 1.00 86.12 93 ALA A CA 1
ATOM 776 C C . ALA A 1 93 ? -12.759 -11.147 43.736 1.00 86.12 93 ALA A C 1
ATOM 778 O O . ALA A 1 93 ? -12.629 -10.317 42.838 1.00 86.12 93 ALA A O 1
ATOM 779 N N . ASN A 1 94 ? -12.656 -10.802 45.023 1.00 85.31 94 ASN A N 1
ATOM 780 C CA . ASN A 1 94 ? -12.398 -9.429 45.469 1.00 85.31 94 ASN A CA 1
ATOM 781 C C . ASN A 1 94 ? -11.007 -8.918 45.056 1.00 85.31 94 ASN A C 1
ATOM 783 O O . ASN A 1 94 ? -10.862 -7.752 44.686 1.00 85.31 94 ASN A O 1
ATOM 787 N N . LYS A 1 95 ? -9.971 -9.766 45.081 1.00 84.50 95 LYS A N 1
ATOM 788 C CA . LYS A 1 95 ? -8.631 -9.425 44.565 1.00 84.50 95 LYS A CA 1
ATOM 789 C C . LYS A 1 95 ? -8.651 -9.189 43.055 1.00 84.50 95 LYS A C 1
ATOM 791 O O . LYS A 1 95 ? -8.056 -8.222 42.593 1.00 84.50 95 LYS A O 1
ATOM 796 N N . ILE A 1 96 ? -9.368 -10.019 42.300 1.00 79.88 96 ILE A N 1
ATOM 797 C CA . ILE A 1 96 ? -9.552 -9.842 40.854 1.00 79.88 96 ILE A CA 1
ATOM 798 C C . ILE A 1 96 ? -10.305 -8.536 40.575 1.00 79.88 96 ILE A C 1
ATOM 800 O O . ILE A 1 96 ? -9.845 -7.738 39.766 1.00 79.88 96 ILE A O 1
ATOM 804 N N . LEU A 1 97 ? -11.401 -8.268 41.290 1.00 77.75 97 LEU A N 1
ATOM 805 C CA . LEU A 1 97 ? -12.183 -7.033 41.158 1.00 77.75 97 LEU A CA 1
ATOM 806 C C . LEU A 1 97 ? -11.383 -5.789 41.549 1.00 77.75 97 LEU A C 1
ATOM 808 O O . LEU A 1 97 ? -11.406 -4.801 40.832 1.00 77.75 97 LEU A O 1
ATOM 812 N N . SER A 1 98 ? -10.642 -5.821 42.657 1.00 77.06 98 SER A N 1
ATOM 813 C CA . SER A 1 98 ? -9.805 -4.690 43.083 1.00 77.06 98 SER A CA 1
ATOM 814 C C . SER A 1 98 ? -8.631 -4.446 42.139 1.00 77.06 98 SER A C 1
ATOM 816 O O . SER A 1 98 ? -8.313 -3.290 41.867 1.00 77.06 98 SER A O 1
ATOM 818 N N . LYS A 1 99 ? -8.016 -5.504 41.593 1.00 76.06 99 LYS A N 1
ATOM 819 C CA . LYS A 1 99 ? -6.983 -5.386 40.561 1.00 76.06 99 LYS A CA 1
ATOM 820 C C . LYS A 1 99 ? -7.566 -4.817 39.271 1.00 76.06 99 LYS A C 1
ATOM 822 O O . LYS A 1 99 ? -7.004 -3.859 38.759 1.00 76.06 99 LYS A O 1
ATOM 827 N N . LYS A 1 100 ? -8.725 -5.313 38.827 1.00 69.44 100 LYS A N 1
ATOM 828 C CA . LYS A 1 100 ? -9.451 -4.788 37.665 1.00 69.44 100 LYS A CA 1
ATOM 829 C C . LYS A 1 100 ? -9.846 -3.327 37.862 1.00 69.44 100 LYS A C 1
ATOM 831 O O . LYS A 1 100 ? -9.567 -2.523 36.994 1.00 69.44 100 LYS A O 1
ATOM 836 N N . ASN A 1 101 ? -10.379 -2.951 39.023 1.00 70.56 101 ASN A N 1
ATOM 837 C CA . ASN A 1 101 ? -10.723 -1.563 39.339 1.00 70.56 101 ASN A CA 1
ATOM 838 C C . ASN A 1 101 ? -9.480 -0.668 39.406 1.00 70.56 101 ASN A C 1
ATOM 840 O O . ASN A 1 101 ? -9.537 0.484 38.997 1.00 70.56 101 ASN A O 1
ATOM 844 N N . LYS A 1 102 ? -8.350 -1.168 39.923 1.00 68.75 102 LYS A N 1
ATOM 845 C CA . LYS A 1 102 ? -7.085 -0.421 39.979 1.00 68.75 102 LYS A CA 1
ATOM 846 C C . LYS A 1 102 ? -6.457 -0.267 38.594 1.00 68.75 102 LYS A C 1
ATOM 848 O O . LYS A 1 102 ? -5.932 0.800 38.303 1.00 68.75 102 LYS A O 1
ATOM 853 N N . GLU A 1 103 ? -6.520 -1.299 37.759 1.00 64.38 103 GLU A N 1
ATOM 854 C CA . GLU A 1 103 ? -6.107 -1.259 36.354 1.00 64.38 103 GLU A CA 1
ATOM 855 C C . GLU A 1 103 ? -7.030 -0.347 35.549 1.00 64.38 103 GLU A C 1
ATOM 857 O O . GLU A 1 103 ? -6.528 0.529 34.867 1.00 64.38 103 GLU A O 1
ATOM 862 N N . GLU A 1 104 ? -8.351 -0.438 35.703 1.00 60.69 104 GLU A N 1
ATOM 863 C CA . GLU A 1 104 ? -9.314 0.492 35.107 1.00 60.69 104 GLU A CA 1
ATOM 864 C C . GLU A 1 104 ? -9.105 1.922 35.607 1.00 60.69 104 GLU A C 1
ATOM 866 O O . GLU A 1 104 ? -9.209 2.844 34.817 1.00 60.69 104 GLU A O 1
ATOM 871 N N . LEU A 1 105 ? -8.767 2.151 36.880 1.00 61.94 105 LEU A N 1
ATOM 872 C CA . LEU A 1 105 ? -8.442 3.485 37.399 1.00 61.94 105 LEU A CA 1
ATOM 873 C C . LEU A 1 105 ? -7.108 4.009 36.859 1.00 61.94 105 LEU A C 1
ATOM 875 O O . LEU A 1 105 ? -7.021 5.191 36.546 1.00 61.94 105 LEU A O 1
ATOM 879 N N . LEU A 1 106 ? -6.086 3.159 36.728 1.00 61.22 106 LEU A N 1
ATOM 880 C CA . LEU A 1 106 ? -4.802 3.518 36.118 1.00 61.22 106 LEU A CA 1
ATOM 881 C C . LEU A 1 106 ? -4.985 3.830 34.633 1.00 61.22 106 LEU A C 1
ATOM 883 O O . LEU A 1 106 ? -4.609 4.916 34.204 1.00 61.22 106 LEU A O 1
ATOM 887 N N . ILE A 1 107 ? -5.672 2.953 33.902 1.00 57.75 107 ILE A N 1
ATOM 888 C CA . ILE A 1 107 ? -6.056 3.124 32.503 1.00 57.75 107 ILE A CA 1
ATOM 889 C C . ILE A 1 107 ? -6.907 4.383 32.353 1.00 57.75 107 ILE A C 1
ATOM 891 O O . ILE A 1 107 ? -6.572 5.220 31.536 1.00 57.75 107 ILE A O 1
ATOM 895 N N . ASN A 1 108 ? -7.929 4.610 33.178 1.00 52.56 108 ASN A N 1
ATOM 896 C CA . ASN A 1 108 ? -8.751 5.822 33.122 1.00 52.56 108 ASN A CA 1
ATOM 897 C C . ASN A 1 108 ? -7.970 7.079 33.525 1.00 52.56 108 ASN A C 1
ATOM 899 O O . ASN A 1 108 ? -8.267 8.156 33.018 1.00 52.56 108 ASN A O 1
ATOM 903 N N . SER A 1 109 ? -6.966 6.984 34.401 1.00 55.59 109 SER A N 1
ATOM 904 C CA . SER A 1 109 ? -6.091 8.109 34.765 1.00 55.59 109 SER A CA 1
ATOM 905 C C . SER A 1 109 ? -5.067 8.443 33.672 1.00 55.59 109 SER A C 1
ATOM 907 O O . SER A 1 109 ? -4.757 9.612 33.451 1.00 55.59 109 SER A O 1
ATOM 909 N N . GLU A 1 110 ? -4.579 7.439 32.943 1.00 56.22 110 GLU A N 1
ATOM 910 C CA . GLU A 1 110 ? -3.715 7.615 31.774 1.00 56.22 110 GLU A CA 1
ATOM 911 C C . GLU A 1 110 ? -4.533 8.077 30.563 1.00 56.22 110 GLU A C 1
ATOM 913 O O . GLU A 1 110 ? -4.144 9.027 29.890 1.00 56.22 110 GLU A O 1
ATOM 918 N N . ILE A 1 111 ? -5.723 7.507 30.355 1.00 48.97 111 ILE A N 1
ATOM 919 C CA . ILE A 1 111 ? -6.708 7.910 29.346 1.00 48.97 111 ILE A CA 1
ATOM 920 C C . ILE A 1 111 ? -7.220 9.325 29.618 1.00 48.97 111 ILE A C 1
ATOM 922 O O . ILE A 1 111 ? -7.358 10.083 28.676 1.00 48.97 111 ILE A O 1
ATOM 926 N N . SER A 1 112 ? -7.471 9.741 30.862 1.00 43.50 112 SER A N 1
ATOM 927 C CA . SER A 1 112 ? -7.891 11.125 31.161 1.00 43.50 112 SER A CA 1
ATOM 928 C C . SER A 1 112 ? -6.763 12.142 30.990 1.00 43.50 112 SER A C 1
ATOM 930 O O . SER A 1 112 ? -7.038 13.268 30.585 1.00 43.50 112 SER A O 1
ATOM 932 N N . LYS A 1 113 ? -5.500 11.745 31.197 1.00 47.25 113 LYS A N 1
ATOM 933 C CA . LYS A 1 113 ? -4.329 12.546 30.795 1.00 47.25 113 LYS A CA 1
ATOM 934 C C . LYS A 1 113 ? -4.119 12.582 29.275 1.00 47.25 113 LYS A C 1
ATOM 936 O O . LYS A 1 113 ? -3.573 13.558 28.779 1.00 47.25 113 LYS A O 1
ATOM 941 N N . LEU A 1 114 ? -4.561 11.556 28.547 1.00 46.56 114 LEU A N 1
ATOM 942 C CA . LEU A 1 114 ? -4.585 11.507 27.077 1.00 46.56 114 LEU A CA 1
ATOM 943 C C . LEU A 1 114 ? -5.818 12.204 26.463 1.00 46.56 114 LEU A C 1
ATOM 945 O O . LEU A 1 114 ? -5.727 12.671 25.337 1.00 46.56 114 LEU A O 1
ATOM 949 N N . ASN A 1 115 ? -6.936 12.302 27.193 1.00 37.28 115 ASN A N 1
ATOM 950 C CA . ASN A 1 115 ? -8.227 12.842 26.739 1.00 37.28 115 ASN A CA 1
ATOM 951 C C . ASN A 1 115 ? -8.476 14.300 27.157 1.00 37.28 115 ASN A C 1
ATOM 953 O O . ASN A 1 115 ? -9.479 14.884 26.744 1.00 37.28 115 ASN A O 1
ATOM 957 N N . SER A 1 116 ? -7.614 14.903 27.987 1.00 37.00 116 SER A N 1
ATOM 958 C CA . SER A 1 116 ? -7.640 16.359 28.191 1.00 37.00 116 SER A CA 1
ATOM 959 C C . SER A 1 116 ? -7.227 17.123 26.930 1.00 37.00 116 SER A C 1
ATOM 961 O O . SER A 1 116 ? -7.566 18.296 26.798 1.00 37.00 116 SER A O 1
ATOM 963 N N . ASP A 1 117 ? -6.588 16.436 25.983 1.00 40.59 117 ASP A N 1
ATOM 964 C CA . ASP A 1 117 ? -6.644 16.786 24.574 1.00 40.59 117 ASP A CA 1
ATOM 965 C C . ASP A 1 117 ? -7.738 15.922 23.934 1.00 40.59 117 ASP A C 1
ATOM 967 O O . ASP A 1 117 ? -7.692 14.697 23.984 1.00 40.59 117 ASP A O 1
ATOM 971 N N . SER A 1 118 ? -8.761 16.558 23.360 1.00 34.78 118 SER A N 1
ATOM 972 C CA . SER A 1 118 ? -9.759 15.917 22.488 1.00 34.78 118 SER A CA 1
ATOM 973 C C . SER A 1 118 ? -9.106 14.836 21.607 1.00 34.78 118 SER A C 1
ATOM 975 O O . SER A 1 118 ? -7.983 15.089 21.153 1.00 34.78 118 SER A O 1
ATOM 977 N N . PRO A 1 119 ? -9.752 13.681 21.309 1.00 41.16 119 PRO A N 1
ATOM 978 C CA . PRO A 1 119 ? -9.218 12.694 20.377 1.00 41.16 119 PRO A CA 1
ATOM 979 C C . PRO A 1 119 ? -9.204 13.324 18.985 1.00 41.16 119 PRO A C 1
ATOM 981 O O . PRO A 1 119 ? -10.077 13.117 18.145 1.00 41.16 119 PRO A O 1
ATOM 984 N N . THR A 1 120 ? -8.204 14.160 18.746 1.00 49.03 120 THR A N 1
ATOM 985 C CA . THR A 1 120 ? -7.846 14.637 17.434 1.00 49.03 120 THR A CA 1
ATOM 986 C C . THR A 1 120 ? -7.493 13.375 16.678 1.00 49.03 120 THR A C 1
ATOM 988 O O . THR A 1 120 ? -6.544 12.675 17.026 1.00 49.03 120 THR A O 1
ATOM 991 N N . ALA A 1 121 ? -8.348 13.019 15.715 1.00 56.44 121 ALA A N 1
ATOM 992 C CA . ALA A 1 121 ? -8.139 11.886 14.833 1.00 56.44 121 ALA A CA 1
ATOM 993 C C . ALA A 1 121 ? -6.659 11.853 14.446 1.00 56.44 121 ALA A C 1
ATOM 995 O O . ALA A 1 121 ? -6.157 12.843 13.907 1.00 56.44 121 ALA A O 1
ATOM 996 N N . LYS A 1 122 ? -5.967 10.760 14.798 1.00 66.50 122 LYS A N 1
ATOM 997 C CA . LYS A 1 122 ? -4.528 10.608 14.572 1.00 66.50 122 LYS A CA 1
ATOM 998 C C . LYS A 1 122 ? -4.188 11.098 13.173 1.00 66.50 122 LYS A C 1
ATOM 1000 O O . LYS A 1 122 ? -4.705 10.588 12.167 1.00 66.50 122 LYS A O 1
ATOM 1005 N N . LYS A 1 123 ? -3.409 12.179 13.135 1.00 81.50 123 LYS A N 1
ATOM 1006 C CA . LYS A 1 123 ? -3.206 12.958 11.913 1.00 81.50 123 LYS A CA 1
ATOM 1007 C C . LYS A 1 123 ? -2.392 12.168 10.910 1.00 81.50 123 LYS A C 1
ATOM 1009 O O . LYS A 1 123 ? -2.614 12.340 9.721 1.00 81.50 123 LYS A O 1
ATOM 1014 N N . TRP A 1 124 ? -1.512 11.287 11.375 1.00 90.94 124 TRP A N 1
ATOM 1015 C CA . TRP A 1 124 ? -0.609 10.532 10.523 1.00 90.94 124 TRP A CA 1
ATOM 1016 C C . TRP A 1 124 ? -0.806 9.031 10.692 1.00 90.94 124 TRP A C 1
ATOM 1018 O O . TRP A 1 124 ? -0.996 8.519 11.796 1.00 90.94 124 TRP A O 1
ATOM 1028 N N . SER A 1 125 ? -0.730 8.308 9.582 1.00 91.44 125 SER A N 1
ATOM 1029 C CA . SER A 1 125 ? -0.559 6.863 9.609 1.00 91.44 125 SER A CA 1
ATOM 1030 C C . SER A 1 125 ? 0.475 6.442 8.579 1.00 91.44 125 SER A C 1
ATOM 1032 O O . SER A 1 125 ? 0.611 7.076 7.538 1.00 91.44 125 SER A O 1
ATOM 1034 N N . MET A 1 126 ? 1.211 5.381 8.867 1.00 94.75 126 MET A N 1
ATOM 1035 C CA . MET A 1 126 ? 2.169 4.785 7.946 1.00 94.75 126 MET A CA 1
ATOM 1036 C C . MET A 1 126 ? 1.869 3.303 7.850 1.00 94.75 126 MET A C 1
ATOM 1038 O O . MET A 1 126 ? 1.710 2.644 8.874 1.00 94.75 126 MET A O 1
ATOM 1042 N N . GLY A 1 127 ? 1.834 2.759 6.644 1.00 92.06 127 GLY A N 1
ATOM 1043 C CA . GLY A 1 127 ? 1.617 1.339 6.461 1.00 92.06 127 GLY A CA 1
ATOM 1044 C C . GLY A 1 127 ? 2.436 0.741 5.341 1.00 92.06 127 GLY A C 1
ATOM 1045 O O . GLY A 1 127 ? 3.050 1.434 4.528 1.00 92.06 127 GLY A O 1
ATOM 1046 N N . VAL A 1 128 ? 2.449 -0.585 5.349 1.00 92.00 128 VAL A N 1
ATOM 1047 C CA . VAL A 1 128 ? 3.113 -1.413 4.351 1.00 92.00 128 VAL A CA 1
ATOM 1048 C C . VAL A 1 128 ? 2.069 -2.350 3.783 1.00 92.00 128 VAL A C 1
ATOM 1050 O O . VAL A 1 128 ? 1.401 -3.075 4.523 1.00 92.00 128 VAL A O 1
ATOM 1053 N N . LEU A 1 129 ? 1.925 -2.316 2.466 1.00 89.12 129 LEU A N 1
ATOM 1054 C CA . LEU A 1 129 ? 1.047 -3.173 1.700 1.00 89.12 129 LEU A CA 1
ATOM 1055 C C . LEU A 1 129 ? 1.885 -4.211 0.965 1.00 89.12 129 LEU A C 1
ATOM 1057 O O . LEU A 1 129 ? 2.752 -3.884 0.153 1.00 89.12 129 LEU A O 1
ATOM 1061 N N . PHE A 1 130 ? 1.581 -5.470 1.225 1.00 85.44 130 PHE A N 1
ATOM 1062 C CA . PHE A 1 130 ? 2.067 -6.580 0.438 1.00 85.44 130 PHE A CA 1
ATOM 1063 C C . PHE A 1 130 ? 1.090 -6.826 -0.712 1.00 85.44 130 PHE A C 1
ATOM 1065 O O . PHE A 1 130 ? -0.084 -7.143 -0.493 1.00 85.44 130 PHE A O 1
ATOM 1072 N N . VAL A 1 131 ? 1.572 -6.658 -1.943 1.00 75.44 131 VAL A N 1
ATOM 1073 C CA . VAL A 1 131 ? 0.825 -6.998 -3.155 1.00 75.44 131 VAL A CA 1
ATOM 1074 C C . VAL A 1 131 ? 1.417 -8.299 -3.691 1.00 75.44 131 VAL A C 1
ATOM 1076 O O . VAL A 1 131 ? 2.485 -8.255 -4.306 1.00 75.44 131 VAL A O 1
ATOM 1079 N N . PRO A 1 132 ? 0.779 -9.460 -3.452 1.00 62.44 132 PRO A N 1
ATOM 1080 C CA . PRO A 1 132 ? 1.233 -10.699 -4.059 1.00 62.44 132 PRO A CA 1
ATOM 1081 C C . PRO A 1 132 ? 1.060 -10.591 -5.577 1.00 62.44 132 PRO A C 1
ATOM 1083 O O . PRO A 1 132 ? -0.061 -10.630 -6.084 1.00 62.44 132 PRO A O 1
ATOM 1086 N N . TYR A 1 133 ? 2.162 -10.436 -6.307 1.00 60.00 133 TYR A N 1
ATOM 1087 C CA . TYR A 1 133 ? 2.199 -10.761 -7.727 1.00 60.00 133 TYR A CA 1
ATOM 1088 C C . TYR A 1 133 ? 2.545 -12.244 -7.879 1.00 60.00 133 TYR A C 1
ATOM 1090 O O . TYR A 1 133 ? 3.158 -12.849 -7.002 1.00 60.00 133 TYR A O 1
ATOM 1098 N N . TYR A 1 134 ? 2.055 -12.824 -8.970 1.00 46.28 134 TYR A N 1
ATOM 1099 C CA . TYR A 1 134 ? 2.173 -14.223 -9.376 1.00 46.28 134 TYR A CA 1
ATOM 1100 C C . TYR A 1 134 ? 3.418 -14.957 -8.819 1.00 46.28 134 TYR A C 1
ATOM 1102 O O . TYR A 1 134 ? 4.547 -14.673 -9.207 1.00 46.28 134 TYR A O 1
ATOM 1110 N N . LEU A 1 135 ? 3.201 -15.925 -7.920 1.00 33.12 135 LEU A N 1
ATOM 1111 C CA . LEU A 1 135 ? 4.204 -16.885 -7.442 1.00 33.12 135 LEU A CA 1
ATOM 1112 C C . LEU A 1 135 ? 4.384 -17.968 -8.514 1.00 33.12 135 LEU A C 1
ATOM 1114 O O . LEU A 1 135 ? 3.679 -18.976 -8.520 1.00 33.12 135 LEU A O 1
ATOM 1118 N N . GLY A 1 136 ? 5.303 -17.750 -9.447 1.00 32.69 136 GLY A N 1
ATOM 1119 C CA . GLY A 1 136 ? 5.684 -18.764 -10.422 1.00 32.69 136 GLY A CA 1
ATOM 1120 C C . GLY A 1 136 ? 7.048 -18.459 -11.017 1.00 32.69 136 GLY A C 1
ATOM 1121 O O . GLY A 1 136 ? 7.245 -17.392 -11.589 1.00 32.69 136 GLY A O 1
ATOM 1122 N N . GLU A 1 137 ? 7.985 -19.399 -10.900 1.00 32.19 137 GLU A N 1
ATOM 1123 C CA . GLU A 1 137 ? 9.211 -19.367 -11.694 1.00 32.19 137 GLU A CA 1
ATOM 1124 C C . GLU A 1 137 ? 8.835 -19.522 -13.171 1.00 32.19 137 GLU A C 1
ATOM 1126 O O . GLU A 1 137 ? 8.465 -20.608 -13.618 1.00 32.19 137 GLU A O 1
ATOM 1131 N N . ILE A 1 138 ? 8.936 -18.448 -13.954 1.00 39.47 138 ILE A N 1
ATOM 1132 C CA . ILE A 1 138 ? 8.971 -18.562 -15.414 1.00 39.47 138 ILE A CA 1
ATOM 1133 C C . ILE A 1 138 ? 10.440 -18.704 -15.807 1.00 39.47 138 ILE A C 1
ATOM 1135 O O . ILE A 1 138 ? 11.054 -17.785 -16.339 1.00 39.47 138 ILE A O 1
ATOM 1139 N N . ASN A 1 139 ? 11.017 -19.875 -15.536 1.00 31.67 139 ASN A N 1
ATOM 1140 C CA . ASN A 1 139 ? 12.251 -20.279 -16.199 1.00 31.67 139 ASN A CA 1
ATOM 1141 C C . ASN A 1 139 ? 11.898 -20.596 -17.660 1.00 31.67 139 ASN A C 1
ATOM 1143 O O . ASN A 1 139 ? 11.637 -21.747 -18.007 1.00 31.67 139 ASN A O 1
ATOM 1147 N N . GLN A 1 140 ? 11.842 -19.588 -18.531 1.00 34.44 140 GLN A N 1
ATOM 1148 C CA . GLN A 1 140 ? 11.854 -19.843 -19.969 1.00 34.44 140 GLN A CA 1
ATOM 1149 C C . GLN A 1 140 ? 13.301 -20.000 -20.420 1.00 34.44 140 GLN A C 1
ATOM 1151 O O . GLN A 1 140 ? 13.941 -19.055 -20.868 1.00 34.44 140 GLN A O 1
ATOM 1156 N N . VAL A 1 141 ? 13.808 -21.229 -20.314 1.00 35.78 141 VAL A N 1
ATOM 1157 C CA . VAL A 1 141 ? 14.994 -21.628 -21.071 1.00 35.78 141 VAL A CA 1
ATOM 1158 C C . VAL A 1 141 ? 14.542 -21.841 -22.513 1.00 35.78 141 VAL A C 1
ATOM 1160 O O . VAL A 1 141 ? 14.114 -22.930 -22.893 1.00 35.78 141 VAL A O 1
ATOM 1163 N N . ILE A 1 142 ? 14.591 -20.785 -23.322 1.00 40.75 142 ILE A N 1
ATOM 1164 C CA . ILE A 1 142 ? 14.476 -20.935 -24.773 1.00 40.75 142 ILE A CA 1
ATOM 1165 C C . ILE A 1 142 ? 15.858 -21.368 -25.255 1.00 40.75 142 ILE A C 1
ATOM 1167 O O . ILE A 1 142 ? 16.791 -20.568 -25.261 1.00 40.75 142 ILE A O 1
ATOM 1171 N N . VAL A 1 143 ? 15.987 -22.650 -25.599 1.00 38.59 143 VAL A N 1
ATOM 1172 C CA . VAL A 1 143 ? 17.137 -23.168 -26.343 1.00 38.59 143 VAL A CA 1
ATOM 1173 C C . VAL A 1 143 ? 16.769 -23.089 -27.817 1.00 38.59 143 VAL A C 1
ATOM 1175 O O . VAL A 1 143 ? 16.064 -23.959 -28.325 1.00 38.59 143 VAL A O 1
ATOM 1178 N N . ASP A 1 144 ? 17.214 -22.037 -28.497 1.00 35.88 144 ASP A N 1
ATOM 1179 C CA . ASP A 1 144 ? 17.110 -21.993 -29.954 1.00 35.88 144 ASP A CA 1
ATOM 1180 C C . ASP A 1 144 ? 18.323 -22.736 -30.533 1.00 35.88 144 ASP A C 1
ATOM 1182 O O . ASP A 1 144 ? 19.471 -22.300 -30.381 1.00 35.88 144 ASP A O 1
ATOM 1186 N N . ILE A 1 145 ? 18.080 -23.922 -31.099 1.00 38.59 145 ILE A N 1
ATOM 1187 C CA . ILE A 1 145 ? 19.112 -24.774 -31.700 1.00 38.59 145 ILE A CA 1
ATOM 1188 C C . ILE A 1 145 ? 19.106 -24.501 -33.202 1.00 38.59 145 ILE A C 1
ATOM 1190 O O . ILE A 1 145 ? 18.436 -25.189 -33.971 1.00 38.59 145 ILE A O 1
ATOM 1194 N N . TYR A 1 146 ? 19.886 -23.509 -33.621 1.00 39.78 146 TYR A N 1
ATOM 1195 C CA . TYR A 1 146 ? 20.238 -23.304 -35.024 1.00 39.78 146 TYR A CA 1
ATOM 1196 C C . TYR A 1 146 ? 21.706 -23.680 -35.188 1.00 39.78 146 TYR A C 1
ATOM 1198 O O . TYR A 1 146 ? 22.553 -22.828 -34.936 1.00 39.78 146 TYR A O 1
ATOM 1206 N N . PRO A 1 147 ? 22.062 -24.920 -35.573 1.00 38.19 147 PRO A N 1
ATOM 1207 C CA . PRO A 1 147 ? 23.462 -25.307 -35.734 1.00 38.19 147 PRO A CA 1
ATOM 1208 C C . PRO A 1 147 ? 24.187 -24.304 -36.649 1.00 38.19 147 PRO A C 1
ATOM 1210 O O . PRO A 1 147 ? 23.686 -24.038 -37.746 1.00 38.19 147 PRO A O 1
ATOM 1213 N N . PRO A 1 148 ? 25.337 -23.725 -36.244 1.00 44.41 148 PRO A N 1
ATOM 1214 C CA . PRO A 1 148 ? 26.214 -24.084 -35.115 1.00 44.41 148 PRO A CA 1
ATOM 1215 C C . PRO A 1 148 ? 25.996 -23.312 -33.786 1.00 44.41 148 PRO A C 1
ATOM 1217 O O . PRO A 1 148 ? 26.874 -23.319 -32.926 1.00 44.41 148 PRO A O 1
ATOM 1220 N N . TYR A 1 149 ? 24.877 -22.620 -33.600 1.00 41.19 149 TYR A N 1
ATOM 1221 C CA . TYR A 1 149 ? 24.603 -21.723 -32.475 1.00 41.19 149 TYR A CA 1
ATOM 1222 C C . TYR A 1 149 ? 23.701 -22.363 -31.409 1.00 41.19 149 TYR A C 1
ATOM 1224 O O . TYR A 1 149 ? 22.696 -22.998 -31.722 1.00 41.19 149 TYR A O 1
ATOM 1232 N N . VAL A 1 150 ? 24.047 -22.143 -30.138 1.00 40.47 150 VAL A N 1
ATOM 1233 C CA . VAL A 1 150 ? 23.167 -22.380 -28.986 1.00 40.47 150 VAL A CA 1
ATOM 1234 C C . VAL A 1 150 ? 22.933 -21.027 -28.333 1.00 40.47 150 VAL A C 1
ATOM 1236 O O . VAL A 1 150 ? 23.878 -20.413 -27.833 1.00 40.47 150 VAL A O 1
ATOM 1239 N N . ILE A 1 151 ? 21.694 -20.542 -28.367 1.00 42.38 151 ILE A N 1
ATOM 1240 C CA . ILE A 1 151 ? 21.303 -19.320 -27.661 1.00 42.38 151 ILE A CA 1
ATOM 1241 C C . ILE A 1 151 ? 20.520 -19.745 -26.422 1.00 42.38 151 ILE A C 1
ATOM 1243 O O . ILE A 1 151 ? 19.519 -20.446 -26.542 1.00 42.38 151 ILE A O 1
ATOM 1247 N N . VAL A 1 152 ? 21.008 -19.360 -25.241 1.00 40.09 152 VAL A N 1
ATOM 1248 C CA . VAL A 1 152 ? 20.343 -19.612 -23.956 1.00 40.09 152 VAL A CA 1
ATOM 1249 C C . VAL A 1 152 ? 19.836 -18.281 -23.420 1.00 40.09 152 VAL A C 1
ATOM 1251 O O . VAL A 1 152 ? 20.632 -17.406 -23.081 1.00 40.09 152 VAL A O 1
ATOM 1254 N N . TYR A 1 153 ? 18.517 -18.137 -23.334 1.00 41.44 153 TYR A N 1
ATOM 1255 C CA . TYR A 1 153 ? 17.874 -17.026 -22.636 1.00 41.44 153 TYR A CA 1
ATOM 1256 C C . TYR A 1 153 ? 17.534 -17.462 -21.211 1.00 41.44 153 TYR A C 1
ATOM 1258 O O . TYR A 1 153 ? 17.002 -18.552 -21.012 1.00 41.44 153 TYR A O 1
ATOM 1266 N N . ASN A 1 154 ? 17.844 -16.624 -20.222 1.00 36.66 154 ASN A N 1
ATOM 1267 C CA . ASN A 1 154 ? 17.371 -16.811 -18.856 1.00 36.66 154 ASN A CA 1
ATOM 1268 C C . ASN A 1 154 ? 16.709 -15.511 -18.392 1.00 36.66 154 ASN A C 1
ATOM 1270 O O . ASN A 1 154 ? 17.346 -14.458 -18.382 1.00 36.66 154 ASN A O 1
ATOM 1274 N N . SER A 1 155 ? 15.426 -15.574 -18.050 1.00 42.69 155 SER A N 1
ATOM 1275 C CA . SER A 1 155 ? 14.665 -14.440 -17.529 1.00 42.69 155 SER A CA 1
ATOM 1276 C C . SER A 1 155 ? 14.106 -14.807 -16.165 1.00 42.69 155 SER A C 1
ATOM 1278 O O . SER A 1 155 ? 13.310 -15.735 -16.062 1.00 42.69 155 SER A O 1
ATOM 1280 N N . VAL A 1 156 ? 14.491 -14.070 -15.126 1.00 39.28 156 VAL A N 1
ATOM 1281 C CA . VAL A 1 156 ? 13.929 -14.227 -13.783 1.00 39.28 156 VAL A CA 1
ATOM 1282 C C . VAL A 1 156 ? 13.057 -13.010 -13.502 1.00 39.28 156 VAL A C 1
ATOM 1284 O O . VAL A 1 156 ? 13.569 -11.918 -13.281 1.00 39.28 156 VAL A O 1
ATOM 1287 N N . THR A 1 157 ? 11.737 -13.186 -13.514 1.00 44.44 157 THR A N 1
ATOM 1288 C CA . THR A 1 157 ? 10.781 -12.144 -13.112 1.00 44.44 157 THR A CA 1
ATOM 1289 C C . THR A 1 157 ? 10.199 -12.514 -11.756 1.00 44.44 157 THR A C 1
ATOM 1291 O O . THR A 1 157 ? 9.268 -13.312 -11.678 1.00 44.44 157 THR A O 1
ATOM 1294 N N . ASN A 1 158 ? 10.771 -11.975 -10.681 1.00 42.34 158 ASN A N 1
ATOM 1295 C CA . ASN A 1 158 ? 10.293 -12.209 -9.321 1.00 42.34 158 ASN A CA 1
ATOM 1296 C C . ASN A 1 158 ? 9.842 -10.868 -8.730 1.00 42.34 158 ASN A C 1
ATOM 1298 O O . ASN A 1 158 ? 10.623 -10.156 -8.105 1.00 42.34 158 ASN A O 1
ATOM 1302 N N . GLU A 1 159 ? 8.592 -10.480 -8.983 1.00 53.47 159 GLU A N 1
ATOM 1303 C CA . GLU A 1 159 ? 8.059 -9.194 -8.523 1.00 53.47 159 GLU A CA 1
ATOM 1304 C C . GLU A 1 159 ? 7.273 -9.374 -7.214 1.00 53.47 159 GLU A C 1
ATOM 1306 O O . GLU A 1 159 ? 6.047 -9.458 -7.206 1.00 53.47 159 GLU A O 1
ATOM 1311 N N . ILE A 1 160 ? 7.965 -9.407 -6.072 1.00 54.38 160 ILE A N 1
ATOM 1312 C CA . ILE A 1 160 ? 7.315 -9.109 -4.788 1.00 54.38 160 ILE A CA 1
ATOM 1313 C C . ILE A 1 160 ? 7.326 -7.591 -4.626 1.00 54.38 160 ILE A C 1
ATOM 1315 O O . ILE A 1 160 ? 8.370 -6.997 -4.363 1.00 54.38 160 ILE A O 1
ATOM 1319 N N . ASN A 1 161 ? 6.165 -6.952 -4.771 1.00 69.12 161 ASN A N 1
ATOM 1320 C CA . ASN A 1 161 ? 6.057 -5.506 -4.615 1.00 69.12 161 ASN A CA 1
ATOM 1321 C C . ASN A 1 161 ? 5.556 -5.172 -3.202 1.00 69.12 161 ASN A C 1
ATOM 1323 O O . ASN A 1 161 ? 4.407 -5.448 -2.847 1.00 69.12 161 ASN A O 1
ATOM 1327 N N . MET A 1 162 ? 6.436 -4.574 -2.398 1.00 80.50 162 MET A N 1
ATOM 1328 C CA . MET A 1 162 ? 6.055 -3.914 -1.150 1.00 80.50 162 MET A CA 1
ATOM 1329 C C . MET A 1 162 ? 5.784 -2.441 -1.443 1.00 80.50 162 MET A C 1
ATOM 1331 O O . MET A 1 162 ? 6.664 -1.719 -1.918 1.00 80.50 162 MET A O 1
ATOM 1335 N N . GLU A 1 163 ? 4.569 -1.992 -1.151 1.00 88.44 163 GLU A N 1
ATOM 1336 C CA . GLU A 1 163 ? 4.178 -0.591 -1.282 1.00 88.44 163 GLU A CA 1
ATOM 1337 C C . GLU A 1 163 ? 4.095 0.024 0.113 1.00 88.44 163 GLU A C 1
ATOM 1339 O O . GLU A 1 163 ? 3.397 -0.477 0.993 1.00 88.44 163 GLU A O 1
ATOM 1344 N N . TRP A 1 164 ? 4.815 1.114 0.321 1.00 92.56 164 TRP A N 1
ATOM 1345 C CA . TRP A 1 164 ? 4.721 1.905 1.536 1.00 92.56 164 TRP A CA 1
ATOM 1346 C C . TRP A 1 164 ? 3.719 3.020 1.302 1.00 92.56 164 TRP A C 1
ATOM 1348 O O . TRP A 1 164 ? 3.687 3.612 0.223 1.00 92.56 164 TRP A O 1
ATOM 1358 N N . PHE A 1 165 ? 2.920 3.334 2.310 1.00 92.88 165 PHE A N 1
ATOM 1359 C CA . PHE A 1 165 ? 1.984 4.441 2.221 1.00 92.88 165 PHE A CA 1
ATOM 1360 C C . PHE A 1 165 ? 1.990 5.268 3.497 1.00 92.88 165 PHE A C 1
ATOM 1362 O O . PHE A 1 165 ? 2.061 4.742 4.607 1.00 92.88 165 PHE A O 1
ATOM 1369 N N . LEU A 1 166 ? 1.907 6.579 3.318 1.00 95.31 166 LEU A N 1
ATOM 1370 C CA . LEU A 1 166 ? 1.757 7.564 4.374 1.00 95.31 166 LEU A CA 1
ATOM 1371 C C . LEU A 1 166 ? 0.392 8.224 4.202 1.00 95.31 166 LEU A C 1
ATOM 1373 O O . LEU A 1 166 ? 0.097 8.775 3.144 1.00 95.31 166 LEU A O 1
ATOM 1377 N N . ASN A 1 167 ? -0.435 8.182 5.238 1.00 93.69 167 ASN A N 1
ATOM 1378 C CA . ASN A 1 167 ? -1.729 8.839 5.249 1.00 93.69 167 ASN A CA 1
ATOM 1379 C C . ASN A 1 167 ? -1.700 10.065 6.152 1.00 93.69 167 ASN A C 1
ATOM 1381 O O . ASN A 1 167 ? -1.182 10.006 7.268 1.00 93.69 167 ASN A O 1
ATOM 1385 N N . PHE A 1 168 ? -2.341 11.136 5.699 1.00 94.00 168 PHE A N 1
ATOM 1386 C CA . PHE A 1 168 ? -2.616 12.317 6.502 1.00 94.00 168 PHE A CA 1
ATOM 1387 C C . PHE A 1 168 ? -4.128 12.519 6.642 1.00 94.00 168 PHE A C 1
ATOM 1389 O O . PHE A 1 168 ? -4.808 12.816 5.660 1.00 94.00 168 PHE A O 1
ATOM 1396 N N . SER A 1 169 ? -4.678 12.335 7.843 1.00 91.12 169 SER A N 1
ATOM 1397 C CA . SER A 1 169 ? -6.103 12.535 8.127 1.00 91.12 169 SER A CA 1
ATOM 1398 C C . SER A 1 169 ? -6.432 14.024 8.193 1.00 91.12 169 SER A C 1
ATOM 1400 O O . SER A 1 169 ? -5.957 14.734 9.077 1.00 91.12 169 SER A O 1
ATOM 1402 N N . VAL A 1 170 ? -7.280 14.484 7.274 1.00 89.38 170 VAL A N 1
ATOM 1403 C CA . VAL A 1 170 ? -7.813 15.856 7.270 1.00 89.38 170 VAL A CA 1
ATOM 1404 C C . VAL A 1 170 ? -9.097 15.915 8.091 1.00 89.38 170 VAL A C 1
ATOM 1406 O O . VAL A 1 170 ? -9.311 16.853 8.853 1.00 89.38 170 VAL A O 1
ATOM 1409 N N . THR A 1 171 ? -9.943 14.893 7.950 1.00 88.25 171 THR A N 1
ATOM 1410 C CA . THR A 1 171 ? -11.169 14.710 8.733 1.00 88.25 171 THR A CA 1
ATOM 1411 C C . THR A 1 171 ? -11.245 13.270 9.239 1.00 88.25 171 THR A C 1
ATOM 1413 O O . THR A 1 171 ? -10.430 12.421 8.873 1.00 88.25 171 THR A O 1
ATOM 1416 N N . GLU A 1 172 ? -12.247 12.959 10.063 1.00 84.38 172 GLU A N 1
ATOM 1417 C CA . GLU A 1 172 ? -12.500 11.582 10.516 1.00 84.38 172 GLU A CA 1
ATOM 1418 C C . GLU A 1 172 ? -12.772 10.613 9.350 1.00 84.38 172 GLU A C 1
ATOM 1420 O O . GLU A 1 172 ? -12.497 9.420 9.468 1.00 84.38 172 GLU A O 1
ATOM 1425 N N . GLN A 1 173 ? -13.277 11.126 8.224 1.00 90.06 173 GLN A N 1
ATOM 1426 C CA . GLN A 1 173 ? -13.668 10.343 7.051 1.00 90.06 173 GLN A CA 1
ATOM 1427 C C . GLN A 1 173 ? -12.718 10.504 5.866 1.00 90.06 173 GLN A C 1
ATOM 1429 O O . GLN A 1 173 ? -12.751 9.678 4.963 1.00 90.06 173 GLN A O 1
ATOM 1434 N N . PHE A 1 174 ? -11.877 11.537 5.831 1.00 92.12 174 PHE A N 1
ATOM 1435 C CA . PHE A 1 174 ? -11.019 11.817 4.684 1.00 92.12 174 PHE A CA 1
ATOM 1436 C C . PHE A 1 174 ? -9.545 11.893 5.074 1.00 92.12 174 PHE A C 1
ATOM 1438 O O . PHE A 1 174 ? -9.155 12.620 5.994 1.00 92.12 174 PHE A O 1
ATOM 1445 N N . SER A 1 175 ? -8.716 11.175 4.322 1.00 93.94 175 SER A N 1
ATOM 1446 C CA . SER A 1 175 ? -7.263 11.188 4.470 1.00 93.94 175 SER A CA 1
ATOM 1447 C C . SER A 1 175 ? -6.594 11.362 3.109 1.00 93.94 175 SER A C 1
ATOM 1449 O O . SER A 1 175 ? -6.990 10.711 2.147 1.00 93.94 175 SER A O 1
ATOM 1451 N N . PHE A 1 176 ? -5.552 12.185 3.025 1.00 96.75 176 PHE A N 1
ATOM 1452 C CA . PHE A 1 176 ? -4.629 12.147 1.891 1.00 96.75 176 PHE A CA 1
ATOM 1453 C C . PHE A 1 176 ? -3.721 10.928 2.005 1.00 96.75 176 PHE A C 1
ATOM 1455 O O . PHE A 1 176 ? -3.377 10.531 3.116 1.00 96.75 176 PHE A O 1
ATOM 1462 N N . ILE A 1 177 ? -3.338 10.356 0.868 1.00 95.44 177 ILE A N 1
ATOM 1463 C CA . ILE A 1 177 ? -2.443 9.204 0.765 1.00 95.44 177 ILE A CA 1
ATOM 1464 C C . ILE A 1 177 ? -1.240 9.608 -0.081 1.00 95.44 177 ILE A C 1
ATOM 1466 O O . ILE A 1 177 ? -1.397 10.182 -1.160 1.00 95.44 177 ILE A O 1
ATOM 1470 N N . PHE A 1 178 ? -0.053 9.265 0.394 1.00 96.50 178 PHE A N 1
ATOM 1471 C CA . PHE A 1 178 ? 1.181 9.274 -0.372 1.00 96.50 178 PHE A CA 1
ATOM 1472 C C . PHE A 1 178 ? 1.730 7.849 -0.419 1.00 96.50 178 PHE A C 1
ATOM 1474 O O . PHE A 1 178 ? 2.171 7.328 0.605 1.00 96.50 178 PHE A O 1
ATOM 1481 N N . ASP A 1 179 ? 1.679 7.215 -1.588 1.00 92.75 179 ASP A N 1
ATOM 1482 C CA . ASP A 1 179 ? 2.200 5.863 -1.794 1.00 92.75 179 ASP A CA 1
ATOM 1483 C C . ASP A 1 179 ? 3.579 5.933 -2.463 1.00 92.75 179 ASP A C 1
ATOM 1485 O O . ASP A 1 179 ? 3.742 6.621 -3.477 1.00 92.75 179 ASP A O 1
ATOM 1489 N N . PHE A 1 180 ? 4.547 5.157 -1.973 1.00 92.81 180 PHE A N 1
ATOM 1490 C CA . PHE A 1 180 ? 5.812 4.931 -2.665 1.00 92.81 180 PHE A CA 1
ATOM 1491 C C . PHE A 1 180 ? 6.147 3.441 -2.756 1.00 92.81 180 PHE A C 1
ATOM 1493 O O . PHE A 1 180 ? 5.929 2.667 -1.824 1.00 92.81 180 PHE A O 1
ATOM 1500 N N . SER A 1 181 ? 6.691 3.016 -3.893 1.00 88.25 181 SER A N 1
ATOM 1501 C CA . SER A 1 181 ? 7.179 1.645 -4.063 1.00 88.25 181 SER A CA 1
ATOM 1502 C C . SER A 1 181 ? 8.430 1.620 -4.925 1.00 88.25 181 SER A C 1
ATOM 1504 O O . SER A 1 181 ? 8.608 2.466 -5.803 1.00 88.25 181 SER A O 1
ATOM 1506 N N . TYR A 1 182 ? 9.301 0.649 -4.677 1.00 84.50 182 TYR A N 1
ATOM 1507 C CA . TYR A 1 182 ? 10.515 0.441 -5.452 1.00 84.50 182 TYR A CA 1
ATOM 1508 C C . TYR A 1 182 ? 10.562 -1.007 -5.922 1.00 84.50 182 TYR A C 1
ATOM 1510 O O . TYR A 1 182 ? 10.415 -1.923 -5.115 1.00 84.50 182 TYR A O 1
ATOM 1518 N N . ASN A 1 183 ? 10.767 -1.198 -7.221 1.00 78.06 183 ASN A N 1
ATOM 1519 C CA . ASN A 1 183 ? 11.009 -2.502 -7.822 1.00 78.06 183 ASN A CA 1
ATOM 1520 C C . ASN A 1 183 ? 12.233 -2.406 -8.746 1.00 78.06 183 ASN A C 1
ATOM 1522 O O . ASN A 1 183 ? 12.521 -1.341 -9.290 1.00 78.06 183 ASN A O 1
ATOM 1526 N N . SER A 1 184 ? 12.969 -3.496 -8.911 1.00 72.56 184 SER A N 1
ATOM 1527 C CA . SER A 1 184 ? 14.129 -3.581 -9.788 1.00 72.56 184 SER A CA 1
ATOM 1528 C C . SER A 1 184 ? 14.095 -4.908 -10.524 1.00 72.56 184 SER A C 1
ATOM 1530 O O . SER A 1 184 ? 14.179 -5.956 -9.891 1.00 72.56 184 SER A O 1
ATOM 1532 N N . ASP A 1 185 ? 14.069 -4.846 -11.850 1.00 67.12 185 ASP A N 1
ATOM 1533 C CA . ASP A 1 185 ? 14.248 -6.016 -12.701 1.00 67.12 185 ASP A CA 1
ATOM 1534 C C . ASP A 1 185 ? 15.678 -6.018 -13.244 1.00 67.12 185 ASP A C 1
ATOM 1536 O O . ASP A 1 185 ? 16.225 -4.971 -13.609 1.00 67.12 185 ASP A O 1
ATOM 1540 N N . TYR A 1 186 ? 16.293 -7.193 -13.300 1.00 63.09 186 TYR A N 1
ATOM 1541 C CA . TYR A 1 186 ? 17.640 -7.371 -13.828 1.00 63.09 186 TYR A CA 1
ATOM 1542 C C . TYR A 1 186 ? 17.658 -8.545 -14.800 1.00 63.09 186 TYR A C 1
ATOM 1544 O O . TYR A 1 186 ? 17.237 -9.651 -14.464 1.00 63.09 186 TYR A O 1
ATOM 1552 N N . TYR A 1 187 ? 18.162 -8.286 -16.001 1.00 60.12 187 TYR A N 1
ATOM 1553 C CA . TYR A 1 187 ? 18.330 -9.254 -17.070 1.00 60.12 187 TYR A CA 1
ATOM 1554 C C . TYR A 1 187 ? 19.792 -9.254 -17.505 1.00 60.12 187 TYR A C 1
ATOM 1556 O O . TYR A 1 187 ? 20.363 -8.219 -17.848 1.00 60.12 187 TYR A O 1
ATOM 1564 N N . GLU A 1 188 ? 20.387 -10.436 -17.541 1.00 53.47 188 GLU A N 1
ATOM 1565 C CA . GLU A 1 188 ? 21.746 -10.643 -18.024 1.00 53.47 188 GLU A CA 1
ATOM 1566 C C . GLU A 1 188 ? 21.693 -11.612 -19.197 1.00 53.47 188 GLU A C 1
ATOM 1568 O O . GLU A 1 188 ? 21.122 -12.699 -19.096 1.00 53.47 188 GLU A O 1
ATOM 1573 N N . THR A 1 189 ? 22.248 -11.209 -20.338 1.00 54.41 189 THR A N 1
ATOM 1574 C CA . THR A 1 189 ? 22.332 -12.062 -21.524 1.00 54.41 189 THR A CA 1
ATOM 1575 C C . THR A 1 189 ? 23.770 -12.114 -22.013 1.00 54.41 189 THR A C 1
ATOM 1577 O O . THR A 1 189 ? 24.374 -11.105 -22.374 1.00 54.41 189 THR A O 1
ATOM 1580 N N . LYS A 1 190 ? 24.319 -13.326 -22.074 1.00 51.28 190 LYS A N 1
ATOM 1581 C CA . LYS A 1 190 ? 25.656 -13.583 -22.604 1.00 51.28 190 LYS A CA 1
ATOM 1582 C C . LYS A 1 190 ? 25.546 -14.409 -23.876 1.00 51.28 190 LYS A C 1
ATOM 1584 O O . LYS A 1 190 ? 25.096 -15.552 -23.830 1.00 51.28 190 LYS A O 1
ATOM 1589 N N . VAL A 1 191 ? 26.001 -13.852 -24.996 1.00 56.97 191 VAL A N 1
ATOM 1590 C CA . VAL A 1 191 ? 26.015 -14.538 -26.293 1.00 56.97 191 VAL A CA 1
ATOM 1591 C C . VAL A 1 191 ? 27.457 -14.685 -26.759 1.00 56.97 191 VAL A C 1
ATOM 1593 O O . VAL A 1 191 ? 28.166 -13.702 -26.954 1.00 56.97 191 VAL A O 1
ATOM 1596 N N . ILE A 1 192 ? 27.902 -15.923 -26.962 1.00 51.50 192 ILE A N 1
ATOM 1597 C CA . ILE A 1 192 ? 29.188 -16.227 -27.598 1.00 51.50 192 ILE A CA 1
ATOM 1598 C C . ILE A 1 192 ? 28.890 -17.066 -28.837 1.00 51.50 192 ILE A C 1
ATOM 1600 O O . ILE A 1 192 ? 28.291 -18.133 -28.731 1.00 51.50 192 ILE A O 1
ATOM 1604 N N . GLN A 1 193 ? 29.309 -16.590 -30.007 1.00 55.19 193 GLN A N 1
ATOM 1605 C CA . GLN A 1 193 ? 29.149 -17.290 -31.276 1.00 55.19 193 GLN A CA 1
ATOM 1606 C C . GLN A 1 193 ? 30.504 -17.450 -31.972 1.00 55.19 193 GLN A C 1
ATOM 1608 O O . GLN A 1 193 ? 31.209 -16.484 -32.256 1.00 55.19 193 GLN A O 1
ATOM 1613 N N . SER A 1 194 ? 30.863 -18.686 -32.306 1.00 49.97 194 SER A N 1
ATOM 1614 C CA . SER A 1 194 ? 31.996 -18.975 -33.190 1.00 49.97 194 SER A CA 1
ATOM 1615 C C . SER A 1 194 ? 31.477 -19.495 -34.520 1.00 49.97 194 SER A C 1
ATOM 1617 O O . SER A 1 194 ? 30.893 -20.580 -34.566 1.00 49.97 194 SER A O 1
ATOM 1619 N N . ARG A 1 195 ? 31.690 -18.736 -35.600 1.00 47.22 195 ARG A N 1
ATOM 1620 C CA . ARG A 1 195 ? 31.398 -19.193 -36.958 1.00 47.22 195 ARG A CA 1
ATOM 1621 C C . ARG A 1 195 ? 32.677 -19.765 -37.563 1.00 47.22 195 ARG A C 1
ATOM 1623 O O . ARG A 1 195 ? 33.673 -19.063 -37.702 1.00 47.22 195 ARG A O 1
ATOM 1630 N N . PHE A 1 196 ? 32.637 -21.044 -37.919 1.00 48.50 196 PHE A N 1
ATOM 1631 C CA . PHE A 1 196 ? 33.693 -21.697 -38.685 1.00 48.50 196 PHE A CA 1
ATOM 1632 C C . PHE A 1 196 ? 33.179 -21.919 -40.102 1.00 48.50 196 PHE A C 1
ATOM 1634 O O . PHE A 1 196 ? 32.262 -22.711 -40.319 1.00 48.50 196 PHE A O 1
ATOM 1641 N N . THR A 1 197 ? 33.742 -21.197 -41.064 1.00 48.41 197 THR A N 1
ATOM 1642 C CA . THR A 1 197 ? 33.576 -21.511 -42.489 1.00 48.41 197 THR A CA 1
ATOM 1643 C C . THR A 1 197 ? 34.941 -21.848 -43.082 1.00 48.41 197 THR A C 1
ATOM 1645 O O . THR A 1 197 ? 35.961 -21.463 -42.519 1.00 48.41 197 THR A O 1
ATOM 1648 N N . ASN A 1 198 ? 34.980 -22.556 -44.218 1.00 44.22 198 ASN A N 1
ATOM 1649 C CA . ASN A 1 198 ? 36.228 -23.025 -44.849 1.00 44.22 198 ASN A CA 1
ATOM 1650 C C . ASN A 1 198 ? 37.237 -21.906 -45.207 1.00 44.22 198 ASN A C 1
ATOM 1652 O O . ASN A 1 198 ? 38.366 -22.220 -45.568 1.00 44.22 198 ASN A O 1
ATOM 1656 N N . TYR A 1 199 ? 36.850 -20.627 -45.104 1.00 50.81 199 TYR A N 1
ATOM 1657 C CA . TYR A 1 199 ? 37.671 -19.466 -45.460 1.00 50.81 199 TYR A CA 1
ATOM 1658 C C . TYR A 1 199 ? 37.689 -18.344 -44.404 1.00 50.81 199 TYR A C 1
ATOM 1660 O O . TYR A 1 199 ? 38.395 -17.362 -44.606 1.00 50.81 199 TYR A O 1
ATOM 1668 N N . ASP A 1 200 ? 36.945 -18.463 -43.296 1.00 49.19 200 ASP A N 1
ATOM 1669 C CA . ASP A 1 200 ? 36.894 -17.422 -42.260 1.00 49.19 200 ASP A CA 1
ATOM 1670 C C . ASP A 1 200 ? 36.579 -18.007 -40.872 1.00 49.19 200 ASP A C 1
ATOM 1672 O O . ASP A 1 200 ? 35.643 -18.804 -40.705 1.00 49.19 200 ASP A O 1
ATOM 1676 N N . THR A 1 201 ? 37.370 -17.592 -39.880 1.00 56.62 201 THR A N 1
ATOM 1677 C CA . THR A 1 201 ? 37.170 -17.879 -38.454 1.00 56.62 201 THR A CA 1
ATOM 1678 C C . THR A 1 201 ? 36.716 -16.611 -37.744 1.00 56.62 201 THR A C 1
ATOM 1680 O O . THR A 1 201 ? 37.456 -16.024 -36.950 1.00 56.62 201 THR A O 1
ATOM 1683 N N . THR A 1 202 ? 35.491 -16.177 -38.018 1.00 57.09 202 THR A N 1
ATOM 1684 C CA . THR A 1 202 ? 34.898 -15.032 -37.332 1.00 57.09 202 THR A CA 1
ATOM 1685 C C . THR A 1 202 ? 34.352 -15.482 -35.976 1.00 57.09 202 THR A C 1
ATOM 1687 O O . THR A 1 202 ? 33.419 -16.288 -35.873 1.00 57.09 202 THR A O 1
ATOM 1690 N N . LYS A 1 203 ? 34.952 -14.969 -34.899 1.00 59.72 203 LYS A N 1
ATOM 1691 C CA . LYS A 1 203 ? 34.424 -15.114 -33.540 1.00 59.72 203 LYS A CA 1
ATOM 1692 C C . LYS A 1 203 ? 33.708 -13.824 -33.160 1.00 59.72 203 LYS A C 1
ATOM 1694 O O . LYS A 1 203 ? 34.283 -12.747 -33.272 1.00 59.72 203 LYS A O 1
ATOM 1699 N N . TYR A 1 204 ? 32.477 -13.952 -32.687 1.00 59.91 204 TYR A N 1
ATOM 1700 C CA . TYR A 1 204 ? 31.669 -12.861 -32.162 1.00 59.91 204 TYR A CA 1
ATOM 1701 C C . TYR A 1 204 ? 31.288 -13.184 -30.721 1.00 59.91 204 TYR A C 1
ATOM 1703 O O . TYR A 1 204 ? 30.954 -14.321 -30.383 1.00 59.91 204 TYR A O 1
ATOM 1711 N N . GLY A 1 205 ? 31.344 -12.194 -29.846 1.00 61.09 205 GLY A N 1
ATOM 1712 C CA . GLY A 1 205 ? 30.884 -12.357 -28.479 1.00 61.09 205 GLY A CA 1
ATOM 1713 C C . GLY A 1 205 ? 30.359 -11.037 -27.971 1.00 61.09 205 GLY A C 1
ATOM 1714 O O . GLY A 1 205 ? 31.036 -10.024 -28.112 1.00 61.09 205 GLY A O 1
ATOM 1715 N N . VAL A 1 206 ? 29.177 -11.068 -27.375 1.00 65.00 206 VAL A N 1
ATOM 1716 C CA . VAL A 1 206 ? 28.551 -9.914 -26.744 1.00 65.00 206 VAL 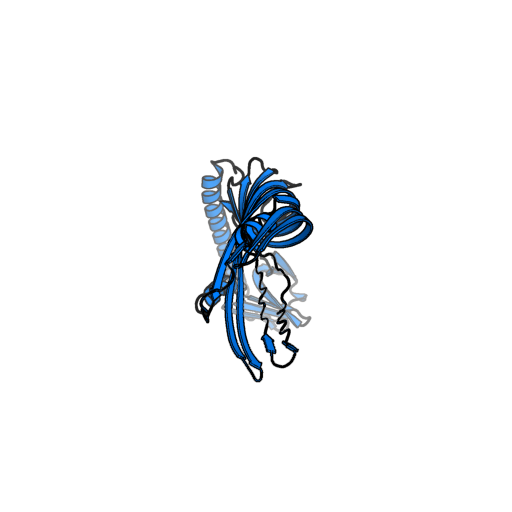A CA 1
ATOM 1717 C C . VAL A 1 206 ? 28.086 -10.290 -25.352 1.00 65.00 206 VAL A C 1
ATOM 1719 O O . VAL A 1 206 ? 27.498 -11.350 -25.116 1.00 65.00 206 VAL A O 1
ATOM 1722 N N . PHE A 1 207 ? 28.365 -9.386 -24.427 1.00 63.34 207 PHE A N 1
ATOM 1723 C CA . PHE A 1 207 ? 27.796 -9.386 -23.096 1.00 63.34 207 PHE A CA 1
ATOM 1724 C C . PHE A 1 207 ? 26.837 -8.197 -22.989 1.00 63.34 207 PHE A C 1
ATOM 1726 O O . PHE A 1 207 ? 27.281 -7.052 -23.071 1.00 63.34 207 PHE A O 1
ATOM 1733 N N . ASP A 1 208 ? 25.535 -8.476 -22.870 1.00 63.38 208 ASP A N 1
ATOM 1734 C CA . ASP A 1 208 ? 24.470 -7.470 -22.760 1.00 63.38 208 ASP A CA 1
ATOM 1735 C C . ASP A 1 208 ? 23.837 -7.574 -21.367 1.00 63.38 208 ASP A C 1
ATOM 1737 O O . ASP A 1 208 ? 23.152 -8.551 -21.047 1.00 63.38 208 ASP A O 1
ATOM 1741 N N . ASN A 1 209 ? 24.064 -6.558 -20.538 1.00 66.62 209 ASN A N 1
ATOM 1742 C CA . ASN A 1 209 ? 23.357 -6.396 -19.272 1.00 66.62 209 ASN A CA 1
ATOM 1743 C C . ASN A 1 209 ? 22.248 -5.374 -19.456 1.00 66.62 209 ASN A C 1
ATOM 1745 O O . ASN A 1 209 ? 22.498 -4.264 -19.933 1.00 66.62 209 ASN A O 1
ATOM 1749 N N . LYS A 1 210 ? 21.036 -5.734 -19.031 1.00 67.25 210 LYS A N 1
ATOM 1750 C CA . LYS A 1 210 ? 19.865 -4.858 -19.032 1.00 67.25 210 LYS A CA 1
ATOM 1751 C C . LYS A 1 210 ? 19.243 -4.842 -17.642 1.00 67.25 210 LYS A C 1
ATOM 1753 O O . LYS A 1 210 ? 18.666 -5.826 -17.194 1.00 67.25 210 LYS A O 1
ATOM 1758 N N . GLY A 1 211 ? 19.333 -3.714 -16.958 1.00 70.50 211 GLY A N 1
ATOM 1759 C CA . GLY A 1 211 ? 18.647 -3.474 -15.694 1.00 70.50 211 GLY A CA 1
ATOM 1760 C C . GLY A 1 211 ? 17.557 -2.431 -15.873 1.00 70.50 211 GLY A C 1
ATOM 1761 O O . GLY A 1 211 ? 17.719 -1.490 -16.649 1.00 70.50 211 GLY A O 1
ATOM 1762 N N . ILE A 1 212 ? 16.455 -2.564 -15.142 1.00 73.31 212 ILE A N 1
ATOM 1763 C CA . ILE A 1 212 ? 15.482 -1.484 -15.023 1.00 73.31 212 ILE A CA 1
ATOM 1764 C C . ILE A 1 212 ? 15.018 -1.338 -13.581 1.00 73.31 212 ILE A C 1
ATOM 1766 O O . ILE A 1 212 ? 14.415 -2.231 -12.990 1.00 73.31 212 ILE A O 1
ATOM 1770 N N . LYS A 1 213 ? 15.304 -0.174 -13.005 1.00 82.81 213 LYS A N 1
ATOM 1771 C CA . LYS A 1 213 ? 14.854 0.202 -11.664 1.00 82.81 213 LYS A CA 1
ATOM 1772 C C . LYS A 1 213 ? 13.618 1.069 -11.810 1.00 82.81 213 LYS A C 1
ATOM 1774 O O . LYS A 1 213 ? 13.605 1.987 -12.622 1.00 82.81 213 LYS A O 1
ATOM 1779 N N . LYS A 1 214 ? 12.575 0.784 -11.041 1.00 83.56 214 LYS A N 1
ATOM 1780 C CA . LYS A 1 214 ? 11.274 1.450 -11.112 1.00 83.56 214 LYS A CA 1
ATOM 1781 C C . LYS A 1 214 ? 10.934 2.029 -9.744 1.00 83.56 214 LYS A C 1
ATOM 1783 O O . LYS A 1 214 ? 10.714 1.289 -8.787 1.00 83.56 214 LYS A O 1
ATOM 1788 N N . LEU A 1 215 ? 10.848 3.351 -9.667 1.00 89.00 215 LEU A N 1
ATOM 1789 C CA . LEU A 1 215 ? 10.338 4.076 -8.509 1.00 89.00 215 LEU A CA 1
ATOM 1790 C C . LEU A 1 215 ? 8.908 4.528 -8.800 1.00 89.00 215 LEU A C 1
ATOM 1792 O O . LEU A 1 215 ? 8.664 5.285 -9.736 1.00 89.00 215 LEU A O 1
ATOM 1796 N N . ASN A 1 216 ? 7.957 4.076 -7.997 1.00 90.81 216 ASN A N 1
ATOM 1797 C CA . ASN A 1 216 ? 6.565 4.486 -8.082 1.00 90.81 216 ASN A CA 1
ATOM 1798 C C . ASN A 1 216 ? 6.263 5.514 -7.005 1.00 90.81 216 ASN A C 1
ATOM 1800 O O . ASN A 1 216 ? 6.537 5.264 -5.834 1.00 90.81 216 ASN A O 1
ATOM 1804 N N . ILE A 1 217 ? 5.647 6.625 -7.399 1.00 94.50 217 ILE A N 1
ATOM 1805 C CA . ILE A 1 217 ? 5.152 7.647 -6.478 1.00 94.50 217 ILE A CA 1
ATOM 1806 C C . ILE A 1 217 ? 3.706 7.951 -6.848 1.00 94.50 217 ILE A C 1
ATOM 1808 O O . ILE A 1 217 ? 3.418 8.259 -8.008 1.00 94.50 217 ILE A O 1
ATOM 1812 N N . HIS A 1 218 ? 2.808 7.894 -5.868 1.00 95.56 218 HIS A N 1
ATOM 1813 C CA . HIS A 1 218 ? 1.417 8.283 -6.051 1.00 95.56 218 HIS A CA 1
ATOM 1814 C C . HIS A 1 218 ? 0.926 9.203 -4.942 1.00 95.56 218 HIS A C 1
ATOM 1816 O O . HIS A 1 218 ? 1.350 9.117 -3.790 1.00 95.56 218 HIS A O 1
ATOM 1822 N N . LEU A 1 219 ? -0.013 10.059 -5.320 1.00 97.50 219 LEU A N 1
ATOM 1823 C CA . LEU A 1 219 ? -0.759 10.943 -4.445 1.00 97.50 219 LEU A CA 1
ATOM 1824 C C . LEU A 1 219 ? -2.246 10.664 -4.636 1.00 97.50 219 LEU A C 1
ATOM 1826 O O . LEU A 1 219 ? -2.735 10.540 -5.762 1.00 97.50 219 LEU A O 1
ATOM 1830 N N . GLY A 1 220 ? -2.976 10.579 -3.536 1.00 97.00 220 GLY A N 1
ATOM 1831 C CA . GLY A 1 220 ? -4.387 10.239 -3.577 1.00 97.00 220 GLY A CA 1
ATOM 1832 C C . GLY A 1 220 ? -5.146 10.645 -2.330 1.00 97.00 220 GLY A C 1
ATOM 1833 O O . GLY A 1 220 ? -4.639 11.340 -1.448 1.00 97.00 220 GLY A O 1
ATOM 1834 N N . GLY A 1 221 ? -6.390 10.196 -2.276 1.00 97.31 221 GLY A N 1
ATOM 1835 C CA . GLY A 1 221 ? -7.283 10.358 -1.144 1.00 97.31 221 GLY A CA 1
ATOM 1836 C C . GLY A 1 221 ? -7.959 9.040 -0.792 1.00 97.31 221 GLY A C 1
ATOM 1837 O O . GLY A 1 221 ? -8.264 8.224 -1.665 1.00 97.31 221 GLY A O 1
ATOM 1838 N N . LYS A 1 222 ? -8.208 8.858 0.502 1.00 96.12 222 LYS A N 1
ATOM 1839 C CA . LYS A 1 222 ? -9.031 7.801 1.082 1.00 96.12 222 LYS A CA 1
ATOM 1840 C C . LYS A 1 222 ? -10.272 8.431 1.695 1.00 96.12 222 LYS A C 1
ATOM 1842 O O . LYS A 1 222 ? -10.154 9.380 2.472 1.00 96.12 222 LYS A O 1
ATOM 1847 N N . TYR A 1 223 ? -11.433 7.876 1.383 1.00 96.00 223 TYR A N 1
ATOM 1848 C CA . TYR A 1 223 ? -12.707 8.250 1.978 1.00 96.00 223 TYR A CA 1
ATOM 1849 C C . TYR A 1 223 ? -13.313 7.053 2.712 1.00 96.00 223 TYR A C 1
ATOM 1851 O O . TYR A 1 223 ? -13.611 6.037 2.089 1.00 96.00 223 TYR A O 1
ATOM 1859 N N . TYR A 1 224 ? -13.492 7.169 4.023 1.00 93.00 224 TYR A N 1
ATOM 1860 C CA . TYR A 1 224 ? -14.132 6.166 4.868 1.00 93.00 224 TYR A CA 1
ATOM 1861 C C . TYR A 1 224 ? -15.635 6.432 4.927 1.00 93.00 224 TYR A C 1
ATOM 1863 O O . TYR A 1 224 ? -16.064 7.548 5.225 1.00 93.00 224 TYR A O 1
ATOM 1871 N N . PHE A 1 225 ? -16.437 5.397 4.677 1.00 88.94 225 PHE A N 1
ATOM 1872 C CA . PHE A 1 225 ? -17.901 5.516 4.687 1.00 88.94 225 PHE A CA 1
ATOM 1873 C C . PHE A 1 225 ? -18.463 5.757 6.093 1.00 88.94 225 PHE A C 1
ATOM 1875 O O . PHE A 1 225 ? -19.504 6.391 6.255 1.00 88.94 225 PHE A O 1
ATOM 1882 N N . PHE A 1 226 ? -17.750 5.285 7.113 1.00 84.81 226 PHE A N 1
ATOM 1883 C CA . PHE A 1 226 ? -18.104 5.432 8.518 1.00 84.81 226 PHE A CA 1
ATOM 1884 C C . PHE A 1 226 ? -16.967 6.115 9.279 1.00 84.81 226 PHE A C 1
ATOM 1886 O O . PHE A 1 226 ? -15.822 6.143 8.824 1.00 84.81 226 PHE A O 1
ATOM 1893 N N . LYS A 1 227 ? -17.292 6.704 10.434 1.00 76.06 227 LYS A N 1
ATOM 1894 C CA . LYS A 1 227 ? -16.276 7.253 11.338 1.00 76.06 227 LYS A CA 1
ATOM 1895 C C . LYS A 1 227 ? -15.375 6.121 11.829 1.00 76.06 227 LYS A C 1
ATOM 1897 O O . LYS A 1 227 ? -15.871 5.044 12.136 1.00 76.06 227 LYS A O 1
ATOM 1902 N N . LYS A 1 228 ? -14.073 6.389 11.938 1.00 70.56 228 LYS A N 1
ATOM 1903 C CA . LYS A 1 228 ? -13.079 5.420 12.419 1.00 70.56 228 LYS A CA 1
ATOM 1904 C C . LYS A 1 228 ? -13.342 5.090 13.888 1.00 70.56 228 LYS A C 1
ATOM 1906 O O . LYS A 1 228 ? -13.064 5.910 14.760 1.00 70.56 228 LYS A O 1
ATOM 1911 N N . ILE A 1 229 ? -13.873 3.900 14.152 1.00 68.81 229 ILE A N 1
ATOM 1912 C CA . ILE A 1 229 ? -14.087 3.383 15.509 1.00 68.81 229 ILE A CA 1
ATOM 1913 C C . ILE A 1 229 ? -13.062 2.260 15.764 1.00 68.81 229 ILE A C 1
ATOM 1915 O O . ILE A 1 229 ? -12.940 1.362 14.924 1.00 68.81 229 ILE A O 1
ATOM 1919 N N . PRO A 1 230 ? -12.305 2.287 16.878 1.00 65.25 230 PRO A N 1
ATOM 1920 C CA . PRO A 1 230 ? -11.422 1.183 17.263 1.00 65.25 230 PRO A CA 1
ATOM 1921 C C . PRO A 1 230 ? -12.176 -0.150 17.357 1.00 65.25 230 PRO A C 1
ATOM 1923 O O . PRO A 1 230 ? -13.374 -0.154 17.613 1.00 65.25 230 PRO A O 1
ATOM 1926 N N . GLU A 1 231 ? -11.485 -1.274 17.142 1.00 64.31 231 GLU A N 1
ATOM 1927 C CA . GLU A 1 231 ? -12.064 -2.632 17.225 1.00 64.31 231 GLU A CA 1
ATOM 1928 C C . GLU A 1 231 ? -13.203 -2.908 16.222 1.00 64.31 231 GLU A C 1
ATOM 1930 O O . GLU A 1 231 ? -13.965 -3.863 16.361 1.00 64.31 231 GLU A O 1
ATOM 1935 N N . THR A 1 232 ? -13.310 -2.100 15.162 1.00 76.75 232 THR A N 1
ATOM 1936 C CA . THR A 1 232 ? -14.295 -2.294 14.089 1.00 76.75 232 THR A CA 1
ATOM 1937 C C . THR A 1 232 ? -13.644 -2.344 12.712 1.00 76.75 232 THR A C 1
ATOM 1939 O O . THR A 1 232 ? -12.524 -1.866 12.499 1.00 76.75 232 THR A O 1
ATOM 1942 N N . VAL A 1 233 ? -14.361 -2.943 11.758 1.00 87.88 233 VAL A N 1
ATOM 1943 C CA . VAL A 1 233 ? -14.003 -2.910 10.338 1.00 87.88 233 VAL A CA 1
ATOM 1944 C C . VAL A 1 233 ? -14.514 -1.607 9.732 1.00 87.88 233 VAL A C 1
ATOM 1946 O O . VAL A 1 233 ? -15.715 -1.344 9.734 1.00 87.88 233 VAL A O 1
ATOM 1949 N N . ASN A 1 234 ? -13.611 -0.822 9.155 1.00 89.75 234 ASN A N 1
ATOM 1950 C CA . ASN A 1 234 ? -13.939 0.411 8.453 1.00 89.75 234 ASN A CA 1
ATOM 1951 C C . ASN A 1 234 ? -13.698 0.243 6.957 1.00 89.75 234 ASN A C 1
ATOM 1953 O O . ASN A 1 234 ? -12.584 -0.038 6.520 1.00 89.75 234 ASN A O 1
ATOM 1957 N N . ILE A 1 235 ? -14.751 0.432 6.168 1.00 94.38 235 ILE A N 1
ATOM 1958 C CA . ILE A 1 235 ? -14.700 0.331 4.709 1.00 94.38 235 ILE A CA 1
ATOM 1959 C C . ILE A 1 235 ? -14.361 1.707 4.134 1.00 94.38 235 ILE A C 1
ATOM 1961 O O . ILE A 1 235 ? -14.863 2.733 4.609 1.00 94.38 235 ILE A O 1
ATOM 1965 N N . PHE A 1 236 ? -13.536 1.731 3.092 1.00 95.62 236 PHE A N 1
ATOM 1966 C CA . PHE A 1 236 ? -13.147 2.953 2.404 1.00 95.62 236 PHE A CA 1
ATOM 1967 C C . PHE A 1 236 ? -13.144 2.803 0.885 1.00 95.62 236 PHE A C 1
ATOM 1969 O O . PHE A 1 236 ? -12.925 1.721 0.340 1.00 95.62 236 PHE A O 1
ATOM 1976 N N . ALA A 1 237 ? -13.330 3.930 0.209 1.00 97.69 237 ALA A N 1
ATOM 1977 C CA . ALA A 1 237 ? -12.984 4.129 -1.189 1.00 97.69 237 ALA A CA 1
ATOM 1978 C C . ALA A 1 237 ? -11.665 4.906 -1.283 1.00 97.69 237 ALA A C 1
ATOM 1980 O O . ALA A 1 237 ? -11.314 5.674 -0.383 1.00 97.69 237 ALA A O 1
ATOM 1981 N N . LEU A 1 238 ? -10.924 4.714 -2.368 1.00 97.00 238 LEU A N 1
ATOM 1982 C CA . LEU A 1 238 ? -9.672 5.420 -2.609 1.00 97.00 238 LEU A CA 1
ATOM 1983 C C . LEU A 1 238 ? -9.525 5.791 -4.084 1.00 97.00 238 LEU A C 1
ATOM 1985 O O . LEU A 1 238 ? -9.968 5.062 -4.971 1.00 97.00 238 LEU A O 1
ATOM 1989 N N . ALA A 1 239 ? -8.876 6.919 -4.338 1.00 98.00 239 ALA A N 1
ATOM 1990 C CA . ALA A 1 239 ? -8.591 7.408 -5.679 1.00 98.00 239 ALA A CA 1
ATOM 1991 C C . ALA A 1 239 ? -7.282 8.191 -5.678 1.00 98.00 239 ALA A C 1
ATOM 1993 O O . ALA A 1 239 ? -6.952 8.840 -4.685 1.00 98.00 239 ALA A O 1
ATOM 1994 N N . GLY A 1 240 ? -6.547 8.158 -6.781 1.00 97.19 240 GLY A N 1
ATOM 1995 C CA . GLY A 1 240 ? -5.279 8.863 -6.863 1.00 97.19 240 GLY A CA 1
ATOM 1996 C C . GLY A 1 240 ? -4.650 8.819 -8.239 1.00 97.19 240 GLY A C 1
ATOM 1997 O O . GLY A 1 240 ? -5.145 8.185 -9.173 1.00 97.19 240 GLY A O 1
ATOM 1998 N N . PHE A 1 241 ? -3.538 9.526 -8.349 1.00 97.50 241 PHE A N 1
ATOM 1999 C CA . PHE A 1 241 ? -2.723 9.581 -9.546 1.00 97.50 241 PHE A CA 1
ATOM 2000 C C . PHE A 1 241 ? -1.249 9.556 -9.165 1.00 97.50 241 PHE A C 1
ATOM 2002 O O . PHE A 1 241 ? -0.861 9.861 -8.038 1.00 97.50 241 PHE A O 1
ATOM 2009 N N . GLY A 1 242 ? -0.403 9.184 -10.107 1.00 95.88 242 GLY A N 1
ATOM 2010 C CA . GLY A 1 242 ? 1.019 9.117 -9.854 1.00 95.88 242 GLY A CA 1
ATOM 2011 C C . GLY A 1 242 ? 1.821 8.852 -11.103 1.00 95.88 242 GLY A C 1
ATOM 2012 O O . GLY A 1 242 ? 1.301 8.814 -12.223 1.00 95.88 242 GLY A O 1
ATOM 2013 N N . ARG A 1 243 ? 3.114 8.664 -10.883 1.00 93.88 243 ARG A N 1
ATOM 2014 C CA . ARG A 1 243 ? 4.071 8.382 -11.938 1.00 93.88 243 ARG A CA 1
ATOM 2015 C C . ARG A 1 243 ? 5.039 7.303 -11.483 1.00 93.88 243 ARG A C 1
ATOM 2017 O O . ARG A 1 243 ? 5.527 7.307 -10.353 1.00 93.88 243 ARG A O 1
ATOM 2024 N N . GLN A 1 244 ? 5.301 6.378 -12.393 1.00 91.19 244 GLN A N 1
ATOM 2025 C CA . GLN A 1 244 ? 6.437 5.480 -12.323 1.00 91.19 244 GLN A CA 1
ATOM 2026 C C . GLN A 1 244 ? 7.610 6.161 -13.026 1.00 91.19 244 GLN A C 1
ATOM 2028 O O . GLN A 1 244 ? 7.465 6.640 -14.149 1.00 91.19 244 GLN A O 1
ATOM 2033 N N . PHE A 1 245 ? 8.756 6.204 -12.367 1.00 90.81 245 PHE A N 1
ATOM 2034 C CA . PHE A 1 245 ? 10.026 6.613 -12.945 1.00 90.81 245 PHE A CA 1
ATOM 2035 C C . PHE A 1 245 ? 10.855 5.360 -13.154 1.00 90.81 245 PHE A C 1
ATOM 2037 O O . PHE A 1 245 ? 11.081 4.608 -12.203 1.00 90.81 245 PHE A O 1
ATOM 2044 N N . ALA A 1 246 ? 11.254 5.115 -14.394 1.00 87.00 246 ALA A N 1
ATOM 2045 C CA . ALA A 1 246 ? 12.133 4.017 -14.735 1.00 87.00 246 ALA A CA 1
ATOM 2046 C C . ALA A 1 246 ? 13.542 4.541 -15.020 1.00 87.00 246 ALA A C 1
ATOM 2048 O O . ALA A 1 246 ? 13.694 5.562 -15.681 1.00 87.00 246 ALA A O 1
ATOM 2049 N N . PHE A 1 247 ? 14.541 3.815 -14.534 1.00 85.81 247 PHE A N 1
ATOM 2050 C CA . PHE A 1 247 ? 15.957 4.069 -14.765 1.00 85.81 247 PHE A CA 1
ATOM 2051 C C . PHE A 1 247 ? 16.526 2.815 -15.414 1.00 85.81 247 PHE A C 1
ATOM 2053 O O . PHE A 1 247 ? 16.572 1.758 -14.771 1.00 85.81 247 PHE A O 1
ATOM 2060 N N . ALA A 1 248 ? 16.859 2.905 -16.698 1.00 81.75 248 ALA A N 1
ATOM 2061 C CA . ALA A 1 248 ? 17.327 1.768 -17.471 1.00 81.75 248 ALA A CA 1
ATOM 2062 C C . ALA A 1 248 ? 18.852 1.795 -17.524 1.00 81.75 248 ALA A C 1
ATOM 2064 O O . ALA A 1 248 ? 19.468 2.757 -17.975 1.00 81.75 248 ALA A O 1
ATOM 2065 N N . GLU A 1 249 ? 19.467 0.705 -17.094 1.00 79.50 249 GLU A N 1
ATOM 2066 C CA . GLU A 1 249 ? 20.896 0.487 -17.244 1.00 79.50 249 GLU A CA 1
ATOM 2067 C C . GLU A 1 249 ? 21.093 -0.492 -18.395 1.00 79.50 249 GLU A C 1
ATOM 2069 O O . GLU A 1 249 ? 20.532 -1.589 -18.393 1.00 79.50 249 GLU A O 1
ATOM 2074 N N . ARG A 1 250 ? 21.892 -0.099 -19.388 1.00 72.94 250 ARG A N 1
ATOM 2075 C CA . ARG A 1 250 ? 22.346 -1.015 -20.427 1.00 72.94 250 ARG A CA 1
ATOM 2076 C C . ARG A 1 250 ? 23.846 -0.914 -20.592 1.00 72.94 250 ARG A C 1
ATOM 2078 O O . ARG A 1 250 ? 24.363 0.170 -20.855 1.00 72.94 250 ARG A O 1
ATOM 2085 N N . SER A 1 251 ? 24.522 -2.050 -20.524 1.00 73.69 251 SER A N 1
ATOM 2086 C CA . SER A 1 251 ? 25.889 -2.172 -21.010 1.00 73.69 251 SER A CA 1
ATOM 2087 C C . SER A 1 251 ? 25.943 -3.270 -22.056 1.00 73.69 251 SER A C 1
ATOM 2089 O O . SER A 1 251 ? 25.528 -4.396 -21.813 1.00 73.69 251 SER A O 1
ATOM 2091 N N . ASN A 1 252 ? 26.456 -2.917 -23.229 1.00 70.12 252 ASN A N 1
ATOM 2092 C CA . ASN A 1 252 ? 26.807 -3.873 -24.262 1.00 70.12 252 ASN A CA 1
ATOM 2093 C C . ASN A 1 252 ? 28.327 -3.828 -24.410 1.00 70.12 252 ASN A C 1
ATOM 2095 O O . ASN A 1 252 ? 28.889 -2.774 -24.716 1.00 70.12 252 ASN A O 1
ATOM 2099 N N . VAL A 1 253 ? 28.980 -4.947 -24.119 1.00 71.19 253 VAL A N 1
ATOM 2100 C CA . VAL A 1 253 ? 30.426 -5.096 -24.252 1.00 71.19 253 VAL A CA 1
ATOM 2101 C C . VAL A 1 253 ? 30.699 -6.138 -25.324 1.00 71.19 253 VAL A C 1
ATOM 2103 O O . VAL A 1 253 ? 30.406 -7.323 -25.139 1.00 71.19 253 VAL A O 1
ATOM 2106 N N . ASP A 1 254 ? 31.309 -5.695 -26.422 1.00 66.75 254 ASP A N 1
ATOM 2107 C CA . ASP A 1 254 ? 31.888 -6.596 -27.409 1.00 66.75 254 ASP A CA 1
ATOM 2108 C C . ASP A 1 254 ? 33.069 -7.327 -26.766 1.00 66.75 254 ASP A C 1
ATOM 2110 O O . ASP A 1 254 ? 34.086 -6.736 -26.396 1.00 66.75 254 ASP A O 1
ATOM 2114 N N . LEU A 1 255 ? 32.934 -8.641 -26.630 1.00 65.31 255 LEU A N 1
ATOM 2115 C CA . LEU A 1 255 ? 33.961 -9.513 -26.066 1.00 65.31 255 LEU A CA 1
ATOM 2116 C C . LEU A 1 255 ? 35.116 -9.748 -27.055 1.00 65.31 255 LEU A C 1
ATOM 2118 O O . LEU A 1 255 ? 36.160 -10.266 -26.661 1.00 65.31 255 LEU A O 1
ATOM 2122 N N . ILE A 1 256 ? 34.929 -9.407 -28.338 1.00 66.25 256 ILE A N 1
ATOM 2123 C CA . ILE A 1 256 ? 35.902 -9.599 -29.420 1.00 66.25 256 ILE A CA 1
ATOM 2124 C C . ILE A 1 256 ? 35.846 -8.383 -30.354 1.00 66.25 256 ILE A C 1
ATOM 2126 O O . ILE A 1 256 ? 34.889 -8.224 -31.104 1.00 66.25 256 ILE A O 1
ATOM 2130 N N . GLN A 1 257 ? 36.871 -7.526 -30.321 1.00 59.62 257 GLN A N 1
ATOM 2131 C CA . GLN A 1 257 ? 36.957 -6.335 -31.175 1.00 59.62 257 GLN A CA 1
ATOM 2132 C C . GLN A 1 257 ? 37.697 -6.658 -32.480 1.00 59.62 257 GLN A C 1
ATOM 2134 O O . GLN A 1 257 ? 38.859 -7.061 -32.445 1.00 59.62 257 GLN A O 1
ATOM 2139 N N . SER A 1 258 ? 37.043 -6.461 -33.630 1.00 60.47 258 SER A N 1
ATOM 2140 C CA . SER A 1 258 ? 37.696 -6.519 -34.948 1.00 60.47 258 SER A CA 1
ATOM 2141 C C . SER A 1 258 ? 37.893 -5.107 -35.521 1.00 60.47 258 SER A C 1
ATOM 2143 O O . SER A 1 258 ? 36.996 -4.266 -35.381 1.00 60.47 258 SER A O 1
ATOM 2145 N N . PRO A 1 259 ? 39.031 -4.815 -36.178 1.00 57.28 259 PRO A N 1
ATOM 2146 C CA . PRO A 1 259 ? 39.230 -3.540 -36.864 1.00 57.28 259 PRO A CA 1
ATOM 2147 C C . PRO A 1 259 ? 38.215 -3.383 -38.010 1.00 57.28 259 PRO A C 1
ATOM 2149 O O . PRO A 1 259 ? 38.040 -4.303 -38.802 1.00 57.28 259 PRO A O 1
ATOM 2152 N N . GLY A 1 260 ? 37.540 -2.227 -38.082 1.00 64.25 260 GLY A N 1
ATOM 2153 C CA . GLY A 1 260 ? 36.496 -1.942 -39.084 1.00 64.25 260 GLY A CA 1
ATOM 2154 C C . GLY A 1 260 ? 35.066 -2.321 -38.674 1.00 64.25 260 GLY A C 1
ATOM 2155 O O . GLY A 1 260 ? 34.191 -2.434 -39.528 1.00 64.25 260 GLY A O 1
ATOM 2156 N N . SER A 1 261 ? 34.807 -2.546 -37.382 1.00 61.91 261 SER A N 1
ATOM 2157 C CA . SER A 1 261 ? 33.460 -2.896 -36.911 1.00 61.91 261 SER A CA 1
ATOM 2158 C C . SER A 1 261 ? 32.465 -1.742 -37.136 1.00 61.91 261 SER A C 1
ATOM 2160 O O . SER A 1 261 ? 32.792 -0.593 -36.822 1.00 61.91 261 SER A O 1
ATOM 2162 N N . PRO A 1 262 ? 31.255 -2.017 -37.658 1.00 68.31 262 PRO A N 1
ATOM 2163 C CA . PRO A 1 262 ? 30.246 -0.991 -37.889 1.00 68.31 262 PRO A CA 1
ATOM 2164 C C . PRO A 1 262 ? 29.828 -0.315 -36.582 1.00 68.31 262 PRO A C 1
ATOM 2166 O O . PRO A 1 262 ? 29.696 -0.956 -35.538 1.00 68.31 262 PRO A O 1
ATOM 2169 N N . ILE A 1 263 ? 29.573 0.991 -36.649 1.00 73.56 263 ILE A N 1
ATOM 2170 C CA . ILE A 1 263 ? 29.101 1.773 -35.508 1.00 73.56 263 ILE A CA 1
ATOM 2171 C C . ILE A 1 263 ? 27.575 1.650 -35.450 1.00 73.56 263 ILE A C 1
ATOM 2173 O O . ILE A 1 263 ? 26.866 2.069 -36.369 1.00 73.56 263 ILE A O 1
ATOM 2177 N N . SER A 1 264 ? 27.065 1.092 -34.352 1.00 75.19 264 SER A N 1
ATOM 2178 C CA . SER A 1 264 ? 25.633 1.022 -34.053 1.00 75.19 264 SER A CA 1
ATOM 2179 C C . SER A 1 264 ? 25.305 1.911 -32.853 1.00 75.19 264 SER A C 1
ATOM 2181 O O . SER A 1 264 ? 25.567 1.548 -31.709 1.00 75.19 264 SER A O 1
ATOM 2183 N N . GLU A 1 265 ? 24.683 3.059 -33.108 1.00 80.00 265 GLU A N 1
ATOM 2184 C CA . GLU A 1 265 ? 24.205 3.996 -32.088 1.00 80.00 265 GLU A CA 1
ATOM 2185 C C . GLU A 1 265 ? 22.697 3.801 -31.864 1.00 80.00 265 GLU A C 1
ATOM 2187 O O . GLU A 1 265 ? 21.911 3.719 -32.814 1.00 80.00 265 GLU A O 1
ATOM 2192 N N . SER A 1 266 ? 22.254 3.750 -30.606 1.00 81.25 266 SER A N 1
ATOM 2193 C CA . SER A 1 266 ? 20.828 3.687 -30.274 1.00 81.25 266 SER A CA 1
ATOM 2194 C C . SER A 1 266 ? 20.523 4.370 -28.949 1.00 81.25 266 SER A C 1
ATOM 2196 O O . SER A 1 266 ? 21.278 4.223 -27.992 1.00 81.25 266 SER A O 1
ATOM 2198 N N . ASN A 1 267 ? 19.372 5.039 -28.867 1.00 82.56 267 ASN A N 1
ATOM 2199 C CA . ASN A 1 267 ? 18.825 5.548 -27.607 1.00 82.56 267 ASN A CA 1
ATOM 2200 C C . ASN A 1 267 ? 17.962 4.494 -26.875 1.00 82.56 267 ASN A C 1
ATOM 2202 O O . ASN A 1 267 ? 16.994 4.840 -26.209 1.00 82.56 267 ASN A O 1
ATOM 2206 N N . GLU A 1 268 ? 18.274 3.197 -27.004 1.00 77.94 268 GLU A N 1
ATOM 2207 C CA . GLU A 1 268 ? 17.452 2.110 -26.441 1.00 77.94 268 GLU A CA 1
ATOM 2208 C C . GLU A 1 268 ? 17.255 2.235 -24.921 1.00 77.94 268 GLU A C 1
ATOM 2210 O O . GLU A 1 268 ? 16.171 1.936 -24.436 1.00 77.94 268 GLU A O 1
ATOM 2215 N N . ALA A 1 269 ? 18.252 2.723 -24.174 1.00 78.94 269 ALA A N 1
ATOM 2216 C CA . ALA A 1 269 ? 18.107 2.976 -22.737 1.00 78.94 269 ALA A CA 1
ATOM 2217 C C . ALA A 1 269 ? 17.042 4.052 -22.455 1.00 78.94 269 ALA A C 1
ATOM 2219 O O . ALA A 1 269 ? 16.080 3.783 -21.745 1.00 78.94 269 ALA A O 1
ATOM 2220 N N . GLU A 1 270 ? 17.142 5.221 -23.096 1.00 83.69 270 GLU A N 1
ATOM 2221 C CA . GLU A 1 270 ? 16.152 6.305 -22.989 1.00 83.69 270 GLU A CA 1
ATOM 2222 C C . GLU A 1 270 ? 14.756 5.843 -23.446 1.00 83.69 270 GLU A C 1
ATOM 2224 O O . GLU A 1 270 ? 13.735 6.161 -22.836 1.00 83.69 270 GLU A O 1
ATOM 2229 N N . TYR A 1 271 ? 14.694 5.048 -24.515 1.00 82.81 271 TYR A N 1
ATOM 2230 C CA . TYR A 1 271 ? 13.458 4.434 -24.985 1.00 82.81 271 TYR A CA 1
ATOM 2231 C C . TYR A 1 271 ? 12.821 3.537 -23.911 1.00 82.81 271 TYR A C 1
ATOM 2233 O O . TYR A 1 271 ? 11.623 3.660 -23.641 1.00 82.81 271 TYR A O 1
ATOM 2241 N N . LEU A 1 272 ? 13.616 2.670 -23.275 1.00 79.94 272 LEU A N 1
ATOM 2242 C CA . LEU A 1 272 ? 13.161 1.782 -22.206 1.00 79.94 272 LEU A CA 1
ATOM 2243 C C . LEU A 1 272 ? 12.725 2.558 -20.960 1.00 79.94 272 LEU A C 1
ATOM 2245 O O . LEU A 1 272 ? 11.708 2.203 -20.360 1.00 79.94 272 LEU A O 1
ATOM 2249 N N . GLU A 1 273 ? 13.436 3.623 -20.592 1.00 84.50 273 GLU A N 1
ATOM 2250 C CA . GLU A 1 273 ? 13.028 4.525 -19.511 1.00 84.50 273 GLU A CA 1
ATOM 2251 C C . GLU A 1 273 ? 11.677 5.164 -19.812 1.00 84.50 273 GLU A C 1
ATOM 2253 O O . GLU A 1 273 ? 10.780 5.128 -18.971 1.00 84.50 273 GLU A O 1
ATOM 2258 N N . ASN A 1 274 ? 11.491 5.686 -21.024 1.00 81.56 274 ASN A N 1
ATOM 2259 C CA . ASN A 1 274 ? 10.257 6.354 -21.428 1.00 81.56 274 ASN A CA 1
ATOM 2260 C C . ASN A 1 274 ? 9.059 5.397 -21.465 1.00 81.56 274 ASN A C 1
ATOM 2262 O O . ASN A 1 274 ? 8.005 5.706 -20.903 1.00 81.56 274 ASN A O 1
ATOM 2266 N N . ILE A 1 275 ? 9.214 4.210 -22.062 1.00 81.12 275 ILE A N 1
ATOM 2267 C CA . ILE A 1 275 ? 8.115 3.241 -22.180 1.00 81.12 275 ILE A CA 1
ATOM 2268 C C . ILE A 1 275 ? 7.725 2.635 -20.818 1.00 81.12 275 ILE A C 1
ATOM 2270 O O . ILE A 1 275 ? 6.565 2.276 -20.612 1.00 81.12 275 ILE A O 1
ATOM 2274 N N . ASN A 1 276 ? 8.654 2.581 -19.857 1.00 80.19 276 ASN A N 1
ATOM 2275 C CA . ASN A 1 276 ? 8.395 2.106 -18.494 1.00 80.19 276 ASN A CA 1
ATOM 2276 C C . ASN A 1 276 ? 8.092 3.234 -17.493 1.00 80.19 276 ASN A C 1
ATOM 2278 O O . ASN A 1 276 ? 7.685 2.945 -16.365 1.00 80.19 276 ASN A O 1
ATOM 2282 N N . SER A 1 277 ? 8.244 4.505 -17.868 1.00 86.69 277 SER A N 1
ATOM 2283 C CA . SER A 1 277 ? 7.913 5.652 -17.015 1.00 86.69 277 SER A CA 1
ATOM 2284 C C . SER A 1 277 ? 6.439 6.037 -17.146 1.00 86.69 277 SER A C 1
ATOM 2286 O O . SER A 1 277 ? 6.077 7.067 -17.714 1.00 86.69 277 SER A O 1
ATOM 2288 N N . LEU A 1 278 ? 5.577 5.155 -16.645 1.00 86.00 278 LEU A N 1
ATOM 2289 C CA . LEU A 1 278 ? 4.126 5.214 -16.813 1.00 86.00 278 LEU A CA 1
ATOM 2290 C C . LEU A 1 278 ? 3.489 6.311 -15.950 1.00 86.00 278 LEU A C 1
ATOM 2292 O O . LEU A 1 278 ? 3.733 6.381 -14.742 1.00 86.00 278 LEU A O 1
ATOM 2296 N N . TRP A 1 279 ? 2.576 7.086 -16.531 1.00 93.00 279 TRP A N 1
ATOM 2297 C CA . TRP A 1 279 ? 1.553 7.786 -15.753 1.00 93.00 279 TRP A CA 1
ATOM 2298 C C . TRP A 1 279 ? 0.522 6.782 -15.263 1.00 93.00 279 TRP A C 1
ATOM 2300 O O . TRP A 1 279 ? 0.159 5.871 -16.006 1.00 93.00 279 TRP A O 1
ATOM 2310 N N . LYS A 1 280 ? 0.060 6.942 -14.023 1.00 91.62 280 LYS A N 1
ATOM 2311 C CA . LYS A 1 280 ? -0.893 6.037 -13.380 1.00 91.62 280 LYS A CA 1
ATOM 2312 C C . LYS A 1 280 ? -2.058 6.820 -12.799 1.00 91.62 280 LYS A C 1
ATOM 2314 O O . LYS A 1 280 ? -1.855 7.807 -12.099 1.00 91.62 280 LYS A O 1
ATOM 2319 N N . LEU A 1 281 ? -3.265 6.341 -13.055 1.00 94.81 281 LEU A N 1
ATOM 2320 C CA . LEU A 1 281 ? -4.485 6.729 -12.358 1.00 94.81 281 LEU A CA 1
ATOM 2321 C C . LEU A 1 281 ? -5.011 5.492 -11.650 1.00 94.81 281 LEU A C 1
ATOM 2323 O O . LEU A 1 281 ? -4.980 4.407 -12.228 1.00 94.81 281 LEU A O 1
ATOM 2327 N N . TYR A 1 282 ? -5.491 5.635 -10.421 1.00 93.94 282 TYR A N 1
ATOM 2328 C CA . TYR A 1 282 ? -6.111 4.523 -9.722 1.00 93.94 282 TYR A CA 1
ATOM 2329 C C . TYR A 1 282 ? -7.418 4.908 -9.046 1.00 93.94 282 TYR A C 1
ATOM 2331 O O . TYR A 1 282 ? -7.592 6.022 -8.550 1.00 93.94 282 TYR A O 1
ATOM 2339 N N . LEU A 1 283 ? -8.314 3.930 -8.991 1.00 97.38 283 LEU A N 1
ATOM 2340 C CA . LEU A 1 283 ? -9.557 3.941 -8.228 1.00 97.38 283 LEU A CA 1
ATOM 2341 C C . LEU A 1 283 ? -9.658 2.614 -7.484 1.00 97.38 283 LEU A C 1
ATOM 2343 O O . LEU A 1 283 ? -9.180 1.593 -7.975 1.00 97.38 283 LEU A O 1
ATOM 2347 N N . GLY A 1 284 ? -10.260 2.589 -6.306 1.00 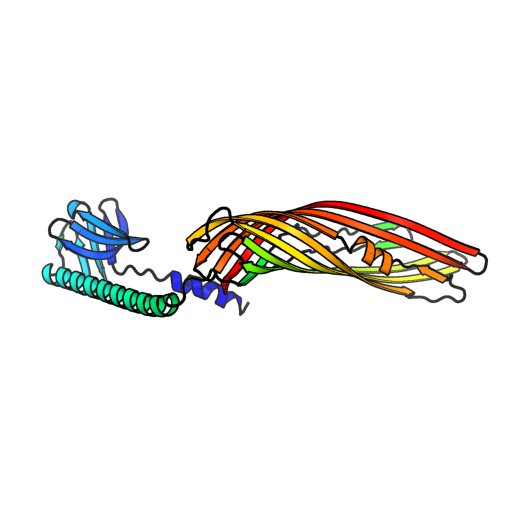95.94 284 GLY A N 1
ATOM 2348 C CA . GLY A 1 284 ? -10.314 1.363 -5.528 1.00 95.94 284 GLY A CA 1
ATOM 2349 C C . GLY A 1 284 ? -11.183 1.452 -4.293 1.00 95.94 284 GLY A C 1
ATOM 2350 O O . GLY A 1 284 ? -11.764 2.491 -3.975 1.00 95.94 284 GLY A O 1
ATOM 2351 N N . PHE A 1 285 ? -11.236 0.338 -3.583 1.00 97.06 285 PHE A N 1
ATOM 2352 C CA . PHE A 1 285 ? -11.927 0.208 -2.311 1.00 97.06 285 PHE A CA 1
ATOM 2353 C C . PHE A 1 285 ? -11.171 -0.763 -1.411 1.00 97.06 285 PHE A C 1
ATOM 2355 O O . PHE A 1 285 ? -10.353 -1.561 -1.873 1.00 97.06 285 PHE A O 1
ATOM 2362 N N . GLY A 1 286 ? -11.431 -0.694 -0.117 1.00 95.62 286 GLY A N 1
ATOM 2363 C CA . GLY A 1 286 ? -10.795 -1.570 0.848 1.00 95.62 286 GLY A CA 1
ATOM 2364 C C . GLY A 1 286 ? -11.467 -1.528 2.204 1.00 95.62 286 GLY A C 1
ATOM 2365 O O . GLY A 1 286 ? -12.471 -0.843 2.406 1.00 95.62 286 GLY A O 1
ATOM 2366 N N . ALA A 1 287 ? -10.901 -2.292 3.125 1.00 94.88 287 ALA A N 1
ATOM 2367 C CA . ALA A 1 287 ? -11.333 -2.363 4.504 1.00 94.88 287 ALA A CA 1
ATOM 2368 C C . ALA A 1 287 ? -10.119 -2.353 5.439 1.00 94.88 287 ALA A C 1
ATOM 2370 O O . ALA A 1 287 ? -9.078 -2.939 5.138 1.00 94.88 287 ALA A O 1
ATOM 2371 N N . GLU A 1 288 ? -10.264 -1.676 6.570 1.00 93.75 288 GLU A N 1
ATOM 2372 C CA . GLU A 1 288 ? -9.289 -1.626 7.657 1.00 93.75 288 GLU A CA 1
ATOM 2373 C C . GLU A 1 288 ? -9.914 -2.205 8.921 1.00 93.75 288 GLU A C 1
ATOM 2375 O O . GLU A 1 288 ? -10.961 -1.739 9.368 1.00 93.75 288 GLU A O 1
ATOM 2380 N N . TYR A 1 289 ? -9.273 -3.215 9.500 1.00 91.56 289 TYR A N 1
ATOM 2381 C CA . TYR A 1 289 ? -9.641 -3.774 10.794 1.00 91.56 289 TYR A CA 1
ATOM 2382 C C . TYR A 1 289 ? -8.676 -3.270 11.864 1.00 91.56 289 TYR A C 1
ATOM 2384 O O . TYR A 1 289 ? -7.480 -3.574 11.822 1.00 91.56 289 TYR A O 1
ATOM 2392 N N . TYR A 1 290 ? -9.185 -2.491 12.814 1.00 86.38 290 TYR A N 1
ATOM 2393 C CA . TYR A 1 290 ? -8.382 -1.914 13.888 1.00 86.38 290 TYR A CA 1
ATOM 2394 C C . TYR A 1 290 ? -8.162 -2.941 14.995 1.00 86.38 290 TYR A C 1
ATOM 2396 O O . TYR A 1 290 ? -9.090 -3.275 15.723 1.00 86.38 290 TYR A O 1
ATOM 2404 N N . LEU A 1 291 ? -6.919 -3.404 15.144 1.00 84.56 291 LEU A N 1
ATOM 2405 C CA . LEU A 1 291 ? -6.522 -4.252 16.271 1.00 84.56 291 LEU A CA 1
ATOM 2406 C C . LEU A 1 291 ? -6.472 -3.444 17.573 1.00 84.56 291 LEU A C 1
ATOM 2408 O O . LEU A 1 291 ? -6.721 -3.981 18.644 1.00 84.56 291 LEU A O 1
ATOM 2412 N N . ASN A 1 292 ? -6.104 -2.164 17.476 1.00 82.38 292 ASN A N 1
ATOM 2413 C CA . ASN A 1 292 ? -6.137 -1.177 18.553 1.00 82.38 292 ASN A CA 1
ATOM 2414 C C . ASN A 1 292 ? -6.040 0.245 17.958 1.00 82.38 292 ASN A C 1
ATOM 2416 O O . ASN A 1 292 ? -6.025 0.425 16.740 1.00 82.38 292 ASN A O 1
ATOM 2420 N N . ASN A 1 293 ? -5.912 1.266 18.810 1.00 80.44 293 ASN A N 1
ATOM 2421 C CA . ASN A 1 293 ? -5.808 2.671 18.388 1.00 80.44 293 ASN A CA 1
ATOM 2422 C C . ASN A 1 293 ? -4.568 2.995 17.534 1.00 80.44 293 ASN A C 1
ATOM 2424 O O . ASN A 1 293 ? -4.502 4.067 16.934 1.00 80.44 293 ASN A O 1
ATOM 2428 N N . SER A 1 294 ? -3.554 2.132 17.510 1.00 85.81 294 SER A N 1
ATOM 2429 C CA . SER A 1 294 ? -2.254 2.376 16.873 1.00 85.81 294 SER A CA 1
ATOM 2430 C C . SER A 1 294 ? -1.936 1.409 15.739 1.00 85.81 294 SER A C 1
ATOM 2432 O O . SER A 1 294 ? -0.985 1.665 15.010 1.00 85.81 294 SER A O 1
ATOM 2434 N N . LEU A 1 295 ? -2.704 0.334 15.563 1.00 89.12 295 LEU A N 1
ATOM 2435 C CA . LEU A 1 295 ? -2.436 -0.708 14.580 1.00 89.12 295 LEU A CA 1
ATOM 2436 C C . LEU A 1 295 ? -3.733 -1.209 13.947 1.00 89.12 295 LEU A C 1
ATOM 2438 O O . LEU A 1 295 ? -4.693 -1.553 14.638 1.00 89.12 295 LEU A O 1
ATOM 2442 N N . SER A 1 296 ? -3.718 -1.331 12.626 1.00 92.00 296 SER A N 1
ATOM 2443 C CA . SER A 1 296 ? -4.772 -1.985 11.858 1.00 92.00 296 SER A CA 1
ATOM 2444 C C . SER A 1 296 ? -4.198 -2.912 10.795 1.00 92.00 296 SER A C 1
ATOM 2446 O O . SER A 1 296 ? -3.056 -2.756 10.352 1.00 92.00 296 SER A O 1
ATOM 2448 N N . ILE A 1 297 ? -5.021 -3.869 10.384 1.00 94.00 297 ILE A N 1
ATOM 2449 C CA . ILE A 1 297 ? -4.809 -4.687 9.195 1.00 94.00 297 ILE A CA 1
ATOM 2450 C C . ILE A 1 297 ? -5.614 -4.052 8.065 1.00 94.00 297 ILE A C 1
ATOM 2452 O O . ILE A 1 297 ? -6.805 -3.794 8.227 1.00 94.00 297 ILE A O 1
ATOM 2456 N N . ILE A 1 298 ? -4.975 -3.817 6.924 1.00 94.62 298 ILE A N 1
ATOM 2457 C CA . ILE A 1 298 ? -5.604 -3.243 5.734 1.00 94.62 298 ILE A CA 1
ATOM 2458 C C . ILE A 1 298 ? -5.717 -4.298 4.635 1.00 94.62 298 ILE A C 1
ATOM 2460 O O . ILE A 1 298 ? -4.776 -5.043 4.365 1.00 94.62 298 ILE A O 1
ATOM 2464 N N . SER A 1 299 ? -6.859 -4.320 3.960 1.00 94.38 299 SER A N 1
ATOM 2465 C CA . SER A 1 299 ? -7.054 -5.003 2.685 1.00 94.38 299 SER A CA 1
ATOM 2466 C C . SER A 1 299 ? -7.592 -4.008 1.669 1.00 94.38 299 SER A C 1
ATOM 2468 O O . SER A 1 299 ? -8.475 -3.216 1.996 1.00 94.38 299 SER A O 1
ATOM 2470 N N . GLN A 1 300 ? -7.075 -4.020 0.444 1.00 94.38 300 GLN A N 1
ATOM 2471 C CA . GLN A 1 300 ? -7.573 -3.128 -0.600 1.00 94.38 300 GLN A CA 1
ATOM 2472 C C . GLN A 1 300 ? -7.442 -3.716 -1.998 1.00 94.38 300 GLN A C 1
ATOM 2474 O O . GLN A 1 300 ? -6.519 -4.475 -2.299 1.00 94.38 300 GLN A O 1
ATOM 2479 N N . VAL A 1 301 ? -8.352 -3.281 -2.862 1.00 92.69 301 VAL A N 1
ATOM 2480 C CA . VAL A 1 301 ? -8.380 -3.556 -4.293 1.00 92.69 301 VAL A CA 1
ATOM 2481 C C . VAL A 1 301 ? -8.232 -2.230 -5.035 1.00 92.69 301 VAL A C 1
ATOM 2483 O O . VAL A 1 301 ? -8.970 -1.281 -4.770 1.00 92.69 301 VAL A O 1
ATOM 2486 N N . ARG A 1 302 ? -7.273 -2.152 -5.961 1.00 92.69 302 ARG A N 1
ATOM 2487 C CA . ARG A 1 302 ? -7.016 -0.990 -6.824 1.00 92.69 302 ARG A CA 1
ATOM 2488 C C . ARG A 1 302 ? -7.180 -1.387 -8.290 1.00 92.69 302 ARG A C 1
ATOM 2490 O O . ARG A 1 302 ? -6.609 -2.380 -8.727 1.00 92.69 302 ARG A O 1
ATOM 2497 N N . PHE A 1 303 ? -7.898 -0.581 -9.054 1.00 90.06 303 PHE A N 1
ATOM 2498 C CA . PHE A 1 303 ? -7.943 -0.606 -10.511 1.00 90.06 303 PHE A CA 1
ATOM 2499 C C . PHE A 1 303 ? -7.051 0.519 -11.015 1.00 90.06 303 PHE A C 1
ATOM 2501 O O . PHE A 1 303 ? -7.311 1.687 -10.728 1.00 90.06 303 PHE A O 1
ATOM 2508 N N . LEU A 1 304 ? -5.982 0.167 -11.717 1.00 88.00 304 LEU A N 1
ATOM 2509 C CA . LEU A 1 304 ? -4.985 1.099 -12.216 1.00 88.00 304 LEU A CA 1
ATOM 2510 C C . LEU A 1 304 ? -5.107 1.206 -13.726 1.00 88.00 304 LEU A C 1
ATOM 2512 O O . LEU A 1 304 ? -5.034 0.197 -14.419 1.00 88.00 304 LEU A O 1
ATOM 2516 N N . TYR A 1 305 ? -5.229 2.426 -14.220 1.00 89.62 305 TYR A N 1
ATOM 2517 C CA . TYR A 1 305 ? -4.975 2.759 -15.609 1.00 89.62 305 TYR A CA 1
ATOM 2518 C C . TYR A 1 305 ? -3.560 3.312 -15.721 1.00 89.62 305 TYR A C 1
ATOM 2520 O O . TYR A 1 305 ? -3.204 4.231 -14.979 1.00 89.62 305 TYR A O 1
ATOM 2528 N N . SER A 1 306 ? -2.765 2.787 -16.648 1.00 88.12 306 SER A N 1
ATOM 2529 C CA . SER A 1 306 ? -1.448 3.337 -16.961 1.00 88.12 306 SER A CA 1
ATOM 2530 C C . SER A 1 306 ? -1.277 3.669 -18.428 1.00 88.12 306 SER A C 1
ATOM 2532 O O . SER A 1 306 ? -1.882 3.038 -19.292 1.00 88.12 306 SER A O 1
ATOM 2534 N N . SER A 1 307 ? -0.435 4.668 -18.697 1.00 87.69 307 SER A N 1
ATOM 2535 C CA . SER A 1 307 ? -0.060 5.064 -20.051 1.00 87.69 307 SER A CA 1
ATOM 2536 C C . SER A 1 307 ? 1.386 5.559 -20.127 1.00 87.69 307 SER A C 1
ATOM 2538 O O . SER A 1 307 ? 1.867 6.234 -19.212 1.00 87.69 307 SER A O 1
ATOM 2540 N N . SER A 1 308 ? 2.074 5.224 -21.217 1.00 85.56 308 SER A N 1
ATOM 2541 C CA . SER A 1 308 ? 3.416 5.710 -21.557 1.00 85.56 308 SER A CA 1
ATOM 2542 C C . SER A 1 308 ? 3.594 5.817 -23.069 1.00 85.56 308 SER A C 1
ATOM 2544 O O . SER A 1 308 ? 2.816 5.277 -23.861 1.00 85.56 308 SER A O 1
ATOM 2546 N N . SER A 1 309 ? 4.651 6.514 -23.471 1.00 85.25 309 SER A N 1
ATOM 2547 C CA . SER A 1 309 ? 5.086 6.589 -24.859 1.00 85.25 309 SER A CA 1
ATOM 2548 C C . SER A 1 309 ? 6.600 6.695 -24.919 1.00 85.25 309 SER A C 1
ATOM 2550 O O . SER A 1 309 ? 7.183 7.428 -24.121 1.00 85.25 309 SER A O 1
ATOM 2552 N N . GLY A 1 310 ? 7.224 6.024 -25.878 1.00 78.56 310 GLY A N 1
ATOM 2553 C CA . GLY A 1 310 ? 8.666 6.077 -26.096 1.00 78.56 310 GLY A CA 1
ATOM 2554 C C . GLY A 1 310 ? 8.999 6.076 -27.582 1.00 78.56 310 GLY A C 1
ATOM 2555 O O . GLY A 1 310 ? 8.279 5.490 -28.388 1.00 78.56 310 GLY A O 1
ATOM 2556 N N . LYS A 1 311 ? 10.107 6.726 -27.949 1.00 87.62 311 LYS A N 1
ATOM 2557 C CA . LYS A 1 311 ? 10.617 6.748 -29.323 1.00 87.62 311 LYS A CA 1
ATOM 2558 C C . LYS A 1 311 ? 12.014 6.143 -29.391 1.00 87.62 311 LYS A C 1
ATOM 2560 O O . LYS A 1 311 ? 12.953 6.660 -28.787 1.00 87.62 311 LYS A O 1
ATOM 2565 N N . LEU A 1 312 ? 12.137 5.057 -30.144 1.00 83.69 312 LEU A N 1
ATOM 2566 C CA . LEU A 1 312 ? 13.386 4.363 -30.404 1.00 83.69 312 LEU A CA 1
ATOM 2567 C C . LEU A 1 312 ? 13.997 4.883 -31.703 1.00 83.69 312 LEU A C 1
ATOM 2569 O O . LEU A 1 312 ? 13.413 4.759 -32.777 1.00 83.69 312 LEU A O 1
ATOM 2573 N N . ASN A 1 313 ? 15.206 5.413 -31.606 1.00 84.81 313 ASN A N 1
ATOM 2574 C CA . ASN A 1 313 ? 16.046 5.813 -32.718 1.00 84.81 313 ASN A CA 1
ATOM 2575 C C . ASN A 1 313 ? 17.271 4.891 -32.767 1.00 84.81 313 ASN A C 1
ATOM 2577 O O . ASN A 1 313 ? 17.950 4.653 -31.761 1.00 84.81 313 ASN A O 1
ATOM 2581 N N . LYS A 1 314 ? 17.547 4.359 -33.955 1.00 84.31 314 LYS A N 1
ATOM 2582 C CA . LYS A 1 314 ? 18.710 3.517 -34.244 1.00 84.31 314 LYS A CA 1
ATOM 2583 C C . LYS A 1 314 ? 19.436 4.083 -35.448 1.00 84.31 314 LYS A C 1
ATOM 2585 O O . LYS A 1 314 ? 18.808 4.339 -36.477 1.00 84.31 314 LYS A O 1
ATOM 2590 N N . ARG A 1 315 ? 20.746 4.253 -35.330 1.00 84.06 315 ARG A N 1
ATOM 2591 C CA . ARG A 1 315 ? 21.623 4.649 -36.424 1.00 84.06 315 ARG A CA 1
ATOM 2592 C C . ARG A 1 315 ? 22.697 3.589 -36.589 1.00 84.06 315 ARG A C 1
ATOM 2594 O O . ARG A 1 315 ? 23.466 3.324 -35.675 1.00 84.06 315 ARG A O 1
ATOM 2601 N N . TYR A 1 316 ? 22.736 3.008 -37.773 1.00 80.62 316 TYR A N 1
ATOM 2602 C CA . TYR A 1 316 ? 23.786 2.099 -38.196 1.00 80.62 316 TYR A CA 1
ATOM 2603 C C . TYR A 1 316 ? 24.663 2.819 -39.216 1.00 80.62 316 TYR A C 1
ATOM 2605 O O . TYR A 1 316 ? 24.138 3.423 -40.160 1.00 80.62 316 TYR A O 1
ATOM 2613 N N . LYS A 1 317 ? 25.977 2.784 -39.013 1.00 80.19 317 LYS A N 1
ATOM 2614 C CA . LYS A 1 317 ? 26.963 3.368 -39.917 1.00 80.19 317 LYS A CA 1
ATOM 2615 C C . LYS A 1 317 ? 28.093 2.372 -40.155 1.00 80.19 317 LYS A C 1
ATOM 2617 O O . LYS A 1 317 ? 28.771 1.975 -39.211 1.00 80.19 317 LYS A O 1
ATOM 2622 N N . ASP A 1 318 ? 28.309 2.028 -41.415 1.00 81.81 318 ASP A N 1
ATOM 2623 C CA . ASP A 1 318 ? 29.507 1.334 -41.883 1.00 81.81 318 ASP A CA 1
ATOM 2624 C C . ASP A 1 318 ? 30.261 2.207 -42.899 1.00 81.81 318 ASP A C 1
ATOM 2626 O O . ASP A 1 318 ? 29.922 3.380 -43.101 1.00 81.81 318 ASP A O 1
ATOM 2630 N N . ASP A 1 319 ? 31.303 1.653 -43.515 1.00 79.00 319 ASP A N 1
ATOM 2631 C CA . ASP A 1 319 ? 32.149 2.371 -44.474 1.00 79.00 319 ASP A CA 1
ATOM 2632 C C . ASP A 1 319 ? 31.408 2.773 -45.764 1.00 79.00 319 ASP A C 1
ATOM 2634 O O . ASP A 1 319 ? 31.888 3.625 -46.513 1.00 79.00 319 ASP A O 1
ATOM 2638 N N . TYR A 1 320 ? 30.226 2.203 -46.023 1.00 79.00 320 TYR A N 1
ATOM 2639 C CA . TYR A 1 320 ? 29.511 2.342 -47.294 1.00 79.00 320 TYR A CA 1
ATOM 2640 C C . TYR A 1 320 ? 28.142 3.012 -47.152 1.00 79.00 320 TYR A C 1
ATOM 2642 O O . TYR A 1 320 ? 27.632 3.596 -48.110 1.00 79.00 320 TYR A O 1
ATOM 2650 N N . THR A 1 321 ? 27.517 2.932 -45.978 1.00 78.06 321 THR A N 1
ATOM 2651 C CA . THR A 1 321 ? 26.123 3.312 -45.766 1.00 78.06 321 THR A CA 1
ATOM 2652 C C . THR A 1 321 ? 25.873 3.882 -44.372 1.00 78.06 321 THR A C 1
ATOM 2654 O O . THR A 1 321 ? 26.499 3.533 -43.373 1.00 78.06 321 THR A O 1
ATOM 2657 N N . THR A 1 322 ? 24.901 4.792 -44.289 1.00 84.38 322 THR A N 1
ATOM 2658 C CA . THR A 1 322 ? 24.294 5.206 -43.021 1.00 84.38 322 THR A CA 1
ATOM 2659 C C . THR A 1 322 ? 22.798 4.955 -43.107 1.00 84.38 322 THR A C 1
ATOM 2661 O O . THR A 1 322 ? 22.129 5.493 -43.989 1.00 84.38 322 THR A O 1
ATOM 2664 N N . ARG A 1 323 ? 22.262 4.159 -42.181 1.00 83.44 323 ARG A N 1
ATOM 2665 C CA . ARG A 1 323 ? 20.830 3.876 -42.073 1.00 83.44 323 ARG A CA 1
ATOM 2666 C C . ARG A 1 323 ? 20.316 4.350 -40.724 1.00 83.44 323 ARG A C 1
ATOM 2668 O O . ARG A 1 323 ? 20.782 3.894 -39.683 1.00 83.44 323 ARG A O 1
ATOM 2675 N N . THR A 1 324 ? 19.305 5.210 -40.751 1.00 86.62 324 THR A N 1
ATOM 2676 C CA . THR A 1 324 ? 18.585 5.645 -39.551 1.00 86.62 324 THR A CA 1
ATOM 2677 C C . THR A 1 324 ? 17.191 5.036 -39.558 1.00 86.62 324 THR A C 1
ATOM 2679 O O . THR A 1 324 ? 16.486 5.109 -40.561 1.00 86.62 324 THR A O 1
ATOM 2682 N N . THR A 1 325 ? 16.794 4.425 -38.447 1.00 84.44 325 THR A N 1
ATOM 2683 C CA . THR A 1 325 ? 15.444 3.889 -38.233 1.00 84.44 325 THR A CA 1
ATOM 2684 C C . THR A 1 325 ? 14.852 4.546 -36.994 1.00 84.44 325 THR A C 1
ATOM 2686 O O . THR A 1 325 ? 15.555 4.737 -36.001 1.00 84.44 325 THR A O 1
ATOM 2689 N N . SER A 1 326 ? 13.571 4.898 -37.056 1.00 86.38 326 SER A N 1
ATOM 2690 C CA . SER A 1 326 ? 12.835 5.501 -35.948 1.00 86.38 326 SER A CA 1
ATOM 2691 C C . SER A 1 326 ? 11.499 4.785 -35.777 1.00 86.38 326 SER A C 1
ATOM 2693 O O . SER A 1 326 ? 10.814 4.544 -36.769 1.00 86.38 326 SER A O 1
ATOM 2695 N N . SER A 1 327 ? 11.152 4.430 -34.542 1.00 80.44 327 SER A N 1
ATOM 2696 C CA . SER A 1 327 ? 9.878 3.807 -34.174 1.00 80.44 327 SER A CA 1
ATOM 2697 C C . SER A 1 327 ? 9.327 4.483 -32.925 1.00 80.44 327 SER A C 1
ATOM 2699 O O . SER A 1 327 ? 10.090 4.800 -32.014 1.00 80.44 327 SER A O 1
ATOM 2701 N N . GLU A 1 328 ? 8.020 4.712 -32.874 1.00 83.94 328 GLU A N 1
ATOM 2702 C CA . GLU A 1 328 ? 7.327 5.254 -31.705 1.00 83.94 328 GLU A CA 1
ATOM 2703 C C . GLU A 1 328 ? 6.312 4.226 -31.212 1.00 83.94 328 GLU A C 1
ATOM 2705 O O . GLU A 1 328 ? 5.526 3.698 -31.998 1.00 83.94 328 GLU A O 1
ATOM 2710 N N . GLU A 1 329 ? 6.318 3.965 -29.909 1.00 76.12 329 GLU A N 1
ATOM 2711 C CA . GLU A 1 329 ? 5.364 3.075 -29.257 1.00 76.12 329 GLU A CA 1
ATOM 2712 C C . GLU A 1 329 ? 4.599 3.830 -28.173 1.00 76.12 329 GLU A C 1
ATOM 2714 O O . GLU A 1 329 ? 5.159 4.644 -27.434 1.00 76.12 329 GLU A O 1
ATOM 2719 N N . LYS A 1 330 ? 3.297 3.547 -28.082 1.00 78.00 330 LYS A N 1
ATOM 2720 C CA . LYS A 1 330 ? 2.395 4.052 -27.044 1.00 78.00 330 LYS A CA 1
ATOM 2721 C C . LYS A 1 330 ? 1.734 2.862 -26.376 1.00 78.00 330 LYS A C 1
ATOM 2723 O O . LYS A 1 330 ? 1.118 2.046 -27.058 1.00 78.00 330 LYS A O 1
ATOM 2728 N N . LEU A 1 331 ? 1.849 2.779 -25.056 1.00 73.38 331 LEU A N 1
ATOM 2729 C CA . LEU A 1 331 ? 1.241 1.716 -24.266 1.00 73.38 331 LEU A CA 1
ATOM 2730 C C . LEU A 1 331 ? 0.154 2.299 -23.371 1.00 73.38 331 LEU A C 1
ATOM 2732 O O . LEU A 1 331 ? 0.308 3.376 -22.791 1.00 73.38 331 LEU A O 1
ATOM 2736 N N . SER A 1 332 ? -0.945 1.563 -23.250 1.00 76.62 332 SER A N 1
ATOM 2737 C CA . SER A 1 332 ? -1.997 1.829 -22.276 1.00 76.62 332 SER A CA 1
ATOM 2738 C C . SER A 1 332 ? -2.587 0.520 -21.780 1.00 76.62 332 SER A C 1
ATOM 2740 O O . SER A 1 332 ? -2.857 -0.373 -22.583 1.00 76.62 332 SER A O 1
ATOM 2742 N N . ASN A 1 333 ? -2.804 0.402 -20.478 1.00 78.69 333 ASN A N 1
ATOM 2743 C CA . ASN A 1 333 ? -3.276 -0.834 -19.866 1.00 78.69 333 ASN A CA 1
ATOM 2744 C C . ASN A 1 333 ? -4.080 -0.572 -18.590 1.00 78.69 333 ASN A C 1
ATOM 2746 O O . ASN A 1 333 ? -3.848 0.400 -17.873 1.00 78.69 333 ASN A O 1
ATOM 2750 N N . TRP A 1 334 ? -5.011 -1.486 -18.317 1.00 76.31 334 TRP A N 1
ATOM 2751 C CA . TRP A 1 334 ? -5.739 -1.575 -17.057 1.00 76.31 334 TRP A CA 1
ATOM 2752 C C . TRP A 1 334 ? -5.234 -2.775 -16.258 1.00 76.31 334 TRP A C 1
ATOM 2754 O O . TRP A 1 334 ? -5.099 -3.869 -16.805 1.00 76.31 334 TRP A O 1
ATOM 2764 N N . ILE A 1 335 ? -4.945 -2.573 -14.974 1.00 79.19 335 ILE A N 1
ATOM 2765 C CA . ILE A 1 335 ? -4.434 -3.604 -14.064 1.00 79.19 335 ILE A CA 1
ATOM 2766 C C . ILE A 1 335 ? -5.253 -3.574 -12.777 1.00 79.19 335 ILE A C 1
ATOM 2768 O O . ILE A 1 335 ? -5.443 -2.516 -12.182 1.00 79.19 335 ILE A O 1
ATOM 2772 N N . THR A 1 336 ? -5.684 -4.738 -12.303 1.00 84.19 336 THR A N 1
ATOM 2773 C CA . THR A 1 336 ? -6.264 -4.886 -10.965 1.00 84.19 336 THR A CA 1
ATOM 2774 C C . THR A 1 336 ? -5.187 -5.362 -9.996 1.00 84.19 336 THR A C 1
ATOM 2776 O O . THR A 1 336 ? -4.482 -6.328 -10.275 1.00 84.19 336 THR A O 1
ATOM 2779 N N . ARG A 1 337 ? -5.056 -4.697 -8.846 1.00 83.50 337 ARG A N 1
ATOM 2780 C CA . ARG A 1 337 ? -4.154 -5.085 -7.754 1.00 83.50 337 ARG A CA 1
ATOM 2781 C C . ARG A 1 337 ? -4.948 -5.335 -6.489 1.00 83.50 337 ARG A C 1
ATOM 2783 O O . ARG A 1 337 ? -5.800 -4.528 -6.130 1.00 83.50 337 ARG A O 1
ATOM 2790 N N . ILE A 1 338 ? -4.622 -6.419 -5.801 1.00 86.75 338 ILE A N 1
ATOM 2791 C CA . ILE A 1 338 ? -5.188 -6.769 -4.501 1.00 86.75 338 ILE A CA 1
ATOM 2792 C C . ILE A 1 338 ? -4.024 -6.830 -3.521 1.00 86.75 338 ILE A C 1
ATOM 2794 O O . ILE A 1 338 ? -3.014 -7.466 -3.813 1.00 86.75 338 ILE A O 1
ATOM 2798 N N . GLY A 1 339 ? -4.141 -6.141 -2.392 1.00 87.31 339 GLY A N 1
ATOM 2799 C CA . GLY A 1 339 ? -3.089 -6.090 -1.385 1.00 87.31 339 GLY A CA 1
ATOM 2800 C C . GLY A 1 339 ? -3.623 -6.298 0.023 1.00 87.31 339 GLY A C 1
ATOM 2801 O O . GLY A 1 339 ? -4.768 -5.953 0.329 1.00 87.31 339 GLY A O 1
ATOM 2802 N N . LEU A 1 340 ? -2.758 -6.839 0.874 1.00 92.31 340 LEU A N 1
ATOM 2803 C CA . LEU A 1 340 ? -2.968 -7.002 2.310 1.00 92.31 340 LEU A CA 1
ATOM 2804 C C . LEU A 1 340 ? -1.787 -6.376 3.044 1.00 92.31 340 LEU A C 1
ATOM 2806 O O . LEU A 1 340 ? -0.652 -6.469 2.586 1.00 92.31 340 LEU A O 1
ATOM 2810 N N . GLY A 1 341 ? -2.030 -5.715 4.166 1.00 92.88 341 GLY A N 1
ATOM 2811 C CA . GLY A 1 341 ? -0.982 -4.955 4.829 1.00 92.88 341 GLY A CA 1
ATOM 2812 C C . GLY A 1 341 ? -1.273 -4.616 6.276 1.00 92.88 341 GLY A C 1
ATOM 2813 O O . GLY A 1 341 ? -2.325 -4.947 6.823 1.00 92.88 341 GLY A O 1
ATOM 2814 N N . LEU A 1 342 ? -0.323 -3.907 6.871 1.00 94.62 342 LEU A N 1
ATOM 2815 C CA . LEU A 1 342 ? -0.434 -3.330 8.206 1.00 94.62 342 LEU A CA 1
ATOM 2816 C C . LEU A 1 342 ? -0.375 -1.812 8.102 1.00 94.62 342 LEU A C 1
ATOM 2818 O O . LEU A 1 342 ? 0.354 -1.273 7.268 1.00 94.62 342 LEU A O 1
ATOM 2822 N N . ASN A 1 343 ? -1.116 -1.127 8.964 1.00 93.38 343 ASN A N 1
ATOM 2823 C CA . ASN A 1 343 ? -1.107 0.326 9.053 1.00 93.38 343 ASN A CA 1
ATOM 2824 C C . ASN A 1 343 ? -1.005 0.765 10.515 1.00 93.38 343 ASN A C 1
ATOM 2826 O O . ASN A 1 343 ? -1.786 0.327 11.363 1.00 93.38 343 ASN A O 1
ATOM 2830 N N . PHE A 1 344 ? -0.037 1.632 10.785 1.00 92.06 344 PHE A N 1
ATOM 2831 C CA . PHE A 1 344 ? 0.327 2.139 12.098 1.00 92.06 344 PHE A CA 1
ATOM 2832 C C . PHE A 1 344 ? -0.108 3.601 12.216 1.00 92.06 344 PHE A C 1
ATOM 2834 O O . PHE A 1 344 ? 0.198 4.395 11.330 1.00 92.06 344 PHE A O 1
ATOM 2841 N N . TYR A 1 345 ? -0.804 3.972 13.292 1.00 88.31 345 TYR A N 1
ATOM 2842 C CA . TYR A 1 345 ? -1.300 5.339 13.506 1.00 88.31 345 TYR A CA 1
ATOM 2843 C C . TYR A 1 345 ? -0.557 6.031 14.644 1.00 88.31 345 TYR A C 1
ATOM 2845 O O . TYR A 1 345 ? -0.436 5.463 15.738 1.00 88.31 345 TYR A O 1
ATOM 2853 N N . PHE A 1 346 ? -0.174 7.287 14.407 1.00 84.31 346 PHE A N 1
ATOM 2854 C CA . PHE A 1 346 ? 0.605 8.123 15.321 1.00 84.31 346 PHE A CA 1
ATOM 2855 C C . PHE A 1 346 ? -0.194 9.338 15.784 1.00 84.31 346 PHE A C 1
ATOM 2857 O O . PHE A 1 346 ? -0.815 10.018 14.928 1.00 84.31 346 PHE A O 1
#

InterPro domains:
  IPR011250 Outer membrane protein/outer membrane enzyme PagP, beta-barrel [SSF56925] (151-346)

Radius of gyration: 34.75 Å; chains: 1; bounding box: 67×56×102 Å

Sequence (346 aa):
MKYLIFLFVPFLIFSQNNHTDKLYLIDGKEYPCTVTSLDDNKVSFLYLENRNESIIWDAVDKLEIENFGIVYQKAKGFNSDYDLVKNFVKERANKILSKKNKEELLINSEISKLNSDSPTAKKWSMGVLFVPYYLGEINQVIVDIYPPYVIVYNSVTNEINMEWFLNFSVTEQFSFIFDFSYNSDYYETKVIQSRFTNYDTTKYGVFDNKGIKKLNIHLGGKYYFFKKIPETVNIFALAGFGRQFAFAERSNVDLIQSPGSPISESNEAEYLENINSLWKLYLGFGAEYYLNNSLSIISQVRFLYSSSSGKLNKRYKDDYTTRTTSSEEKLSNWITRIGLGLNFYF

Foldseek 3Di:
DVCVVVVCVVVVVVPPLPQQKWWAFPVGDIFRWQFQADDPFWTWTQGDPRDIDIDGPVGTQWIQGRPVGTQQGPVPGGPDDPVVVRVVSNVVNVVVVVVVVVVVVVVVVVVVVVPVPPPPPQFKKKKKKWFDDDPDFPQPQPFDDDPPFTFGFGFGDDDGKIKMKMWGDPDQFKIKIKIKTKDKGWGWGWGWDFDDDPVDTDTWTKTKIKMKIKIKIKIWMKGWPDGDDAQDKIKIKIWIKTWIFIQIDIDIDTPDDDPQDKDKDKPVRQQVRQQRGKIKIKIWMWMWGHPGSFKIKIKIKIKIKIKGKGKMWMWIDGPPDIDIDIDIDIDIDIDMIIIIIMMTGD

Secondary structure (DSSP, 8-state):
-TTHHHHHHHHHHHT-----EEEEETTS-EEEEEEEEE-SSEEEEEETTTEEEEEEGGGEEEEEEGGGEEEEETTTEESS-HHHHHHHHHHHHHHHHHHHHHHHHHHHHHHHHHHSS-----SEEEEEEEEE---------EEEEETTEEEEE------EEEEEEEEEESSSSEEEEEEEEEEEEEEEEEEEEEEEETTEEEEEEEEEEEEEEEEEEEEEEEEESS---TTSEEEEEEEEEEEEEEEEEEEEEESS--TTPPEEEE-HHHHHHHHHS-EEEEEEEEEEEEEETTEEEEEEEEEEEEEEEEEEEEEEE-SS-EEEEEEEEEEEEEEEEEEEEEEEE-